Protein AF-A0A9P0KU79-F1 (afdb_monomer_lite)

InterPro domains:
  IPR002110 Ankyrin repeat [PF00023] (127-172)
  IPR002110 Ankyrin repeat [PF00023] (174-206)
  IPR002110 Ankyrin repeat [PS50088] (173-207)
  IPR002110 Ankyrin repeat [SM00248] (127-169)
  IPR002110 Ankyrin repeat [SM00248] (173-204)
  IPR036770 Ankyrin repeat-containing domain superfamily [G3DSA:1.25.40.20] (89-238)
  IPR036770 Ankyrin repeat-containing domain superfamily [SSF48403] (121-225)

Sequence (263 aa):
MQQSVLDRLNPMTQSSLFSFTELFSFMMGEEGKQTTRGRVVPPVDVLEILHVFRKAIKEVELGSIMVERIPLAERDMNYLTRVMVITLHLASLLTRLLEHRPSSDEVSQQIHKSIYDLVKLKVRAKQGRTMLHLACCRDASILGRYPASQFPSPHLAEMLLKVGADPCAVDDEGNTPLHLAAQARPCPAGVTRALLDGGAHLDLVNADGQTFAHLLKSQKPHELVNVARYTKLSCSAARVIRQFKIPYKGAVPAALESFIACH

pLDDT: mean 87.49, std 12.37, range [35.72, 98.12]

Secondary structure (DSSP, 8-state):
--S-S--------HHHHHHHHHHHHHHHHHTTPBPTTSPBPPPPPHHHHHHHHHHHHHHHHHHHHHHHTS-GGG---HHHHHHHHHHHHHHHHHHHHHHHS---HHHHHHHHHHHHHHHHT----GGG--HHHHHTSGGG----SS---PSS-HHHHHHHHHTT--TT---TTS--HHHHHHHSSS--HHHHHHHHHTT--SS-B-TTS-BHHHH-SS--HHHHS-GGGT--HHHHHHHHHHHTT---TTTS-HHHHHHHHT-

Radius of gyration: 20.99 Å; chains: 1; bounding box: 70×38×56 Å

Organism: Acanthoscelides obtectus (NCBI:txid200917)

Foldseek 3Di:
DPDDDDPPPPLCALVNLLVVLQLLLVLVVQAQHADPVRDGRHHDDLVVLLVSLLSLLVVLLVLQVVQVPDDPVPRDLPRSQSSLLSSLLSLVSNLVCVVPDVDDPVSVVSSLVSLLSSLVSCDAGPQRDGSLLLCLAQVSFDDDPRRSDGPVDLSSNLSNLVSPRDQCDAGNQRDGSLLRLQLDVPRDLSNNVSSLVSQHAQCFATNVRDGSQNSHDPDGPVVSDDNVVRDDPLNVVLVVCVVVVPDCVVVDPPVSVVVSVRD

Structure (mmCIF, N/CA/C/O backbone):
data_AF-A0A9P0KU79-F1
#
_entry.id   AF-A0A9P0KU79-F1
#
loop_
_atom_site.group_PDB
_atom_site.id
_atom_site.type_symbol
_atom_site.label_atom_id
_atom_site.label_alt_id
_atom_site.label_comp_id
_atom_site.label_asym_id
_atom_site.label_entity_id
_atom_site.label_seq_id
_atom_site.pdbx_PDB_ins_code
_atom_site.Cartn_x
_atom_site.Cartn_y
_atom_site.Cartn_z
_atom_site.occupancy
_atom_site.B_iso_or_equiv
_atom_site.auth_seq_id
_atom_site.auth_comp_id
_atom_site.auth_asym_id
_atom_site.auth_atom_id
_atom_site.pdbx_PDB_model_num
ATOM 1 N N . MET A 1 1 ? 44.502 -15.007 15.232 1.00 36.00 1 MET A N 1
ATOM 2 C CA . MET A 1 1 ? 43.058 -15.340 15.235 1.00 36.00 1 MET A CA 1
ATOM 3 C C . MET A 1 1 ? 42.218 -14.123 14.830 1.00 36.00 1 MET A C 1
ATOM 5 O O . MET A 1 1 ? 41.399 -13.653 15.605 1.00 36.00 1 MET A O 1
ATOM 9 N N . GLN A 1 2 ? 42.437 -13.585 13.625 1.00 38.59 2 GLN A N 1
ATOM 10 C CA . GLN A 1 2 ? 41.705 -12.425 13.083 1.00 38.59 2 GLN A CA 1
ATOM 11 C C . GLN A 1 2 ? 41.506 -12.587 11.565 1.00 38.59 2 GLN A C 1
ATOM 13 O O . GLN A 1 2 ? 41.867 -11.723 10.780 1.00 38.59 2 GLN A O 1
ATOM 18 N N . GLN A 1 3 ? 40.977 -13.737 11.141 1.00 41.50 3 GLN A N 1
ATOM 19 C CA . GLN A 1 3 ? 40.610 -13.995 9.738 1.00 41.50 3 GLN A CA 1
ATOM 20 C C . GLN A 1 3 ? 39.378 -14.910 9.642 1.00 41.50 3 GLN A C 1
ATOM 22 O O . GLN A 1 3 ? 39.349 -15.862 8.870 1.00 41.50 3 GLN A O 1
ATOM 27 N N . SER A 1 4 ? 38.354 -14.672 10.465 1.00 43.59 4 SER A N 1
ATOM 28 C CA . SER A 1 4 ? 37.172 -15.543 10.458 1.00 43.59 4 SER A CA 1
ATOM 29 C C . SER A 1 4 ? 35.893 -14.872 10.949 1.00 43.59 4 SER A C 1
ATOM 31 O O . SER A 1 4 ? 35.215 -15.438 11.793 1.00 43.59 4 SER A O 1
ATOM 33 N N . VAL A 1 5 ? 35.533 -13.693 10.432 1.00 39.69 5 VAL A N 1
ATOM 34 C CA . VAL A 1 5 ? 34.120 -13.270 10.394 1.00 39.69 5 VAL A CA 1
ATOM 35 C C . VAL A 1 5 ? 33.906 -12.398 9.154 1.00 39.69 5 VAL A C 1
ATOM 37 O O . VAL A 1 5 ? 33.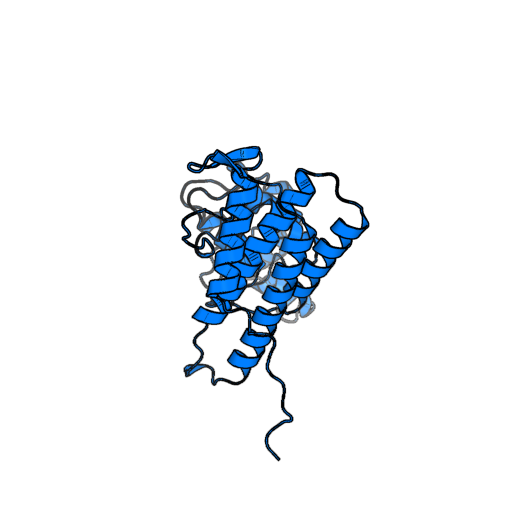887 -11.180 9.242 1.00 39.69 5 VAL A O 1
ATOM 40 N N . LEU A 1 6 ? 33.789 -13.071 8.006 1.00 40.09 6 LEU A N 1
ATOM 41 C CA . LEU A 1 6 ? 33.050 -12.652 6.809 1.00 40.09 6 LEU A CA 1
ATOM 42 C C . LEU A 1 6 ? 33.248 -11.194 6.361 1.00 40.09 6 LEU A C 1
ATOM 44 O O . LEU A 1 6 ? 32.585 -10.287 6.867 1.00 40.09 6 LEU A O 1
ATOM 48 N N . ASP A 1 7 ? 34.012 -10.999 5.283 1.00 35.72 7 ASP A N 1
ATOM 49 C CA . ASP A 1 7 ? 33.726 -9.882 4.384 1.00 35.72 7 ASP A CA 1
ATOM 50 C C . ASP A 1 7 ? 32.242 -9.971 4.010 1.00 35.72 7 ASP A C 1
ATOM 52 O O . ASP A 1 7 ? 31.796 -10.896 3.322 1.00 35.72 7 ASP A O 1
ATOM 56 N N . ARG A 1 8 ? 31.436 -9.038 4.525 1.00 36.75 8 ARG A N 1
ATOM 57 C CA . ARG A 1 8 ? 30.065 -8.880 4.054 1.00 36.75 8 ARG A CA 1
ATOM 58 C C . ARG A 1 8 ? 30.189 -8.545 2.574 1.00 36.75 8 ARG A C 1
ATOM 60 O O . ARG A 1 8 ? 30.819 -7.544 2.244 1.00 36.75 8 ARG A O 1
ATOM 67 N N . LEU A 1 9 ? 29.589 -9.369 1.703 1.00 40.78 9 LEU A N 1
ATOM 68 C CA . LEU A 1 9 ? 29.136 -8.955 0.369 1.00 40.78 9 LEU A CA 1
ATOM 69 C C . LEU A 1 9 ? 28.764 -7.480 0.473 1.00 40.78 9 LEU A C 1
ATOM 71 O O . LEU A 1 9 ? 27.839 -7.186 1.228 1.00 40.78 9 LEU A O 1
ATOM 75 N N . ASN A 1 10 ? 29.552 -6.602 -0.156 1.00 43.69 10 ASN A N 1
ATOM 76 C CA . ASN A 1 10 ? 29.524 -5.160 0.090 1.00 43.69 10 ASN A CA 1
ATOM 77 C C . ASN A 1 10 ? 28.060 -4.709 0.253 1.00 43.69 10 ASN A C 1
ATOM 79 O O . ASN A 1 10 ? 27.305 -4.865 -0.717 1.00 43.69 10 ASN A O 1
ATOM 83 N N . PRO A 1 11 ? 27.611 -4.331 1.471 1.00 53.44 11 PRO A N 1
ATOM 84 C CA . PRO A 1 11 ? 26.195 -4.145 1.741 1.00 53.44 11 PRO A CA 1
ATOM 85 C C . PRO A 1 11 ? 25.708 -3.094 0.765 1.00 53.44 11 PRO A C 1
ATOM 87 O O . PRO A 1 11 ? 26.274 -2.004 0.663 1.00 53.44 11 PRO A O 1
ATOM 90 N N . MET A 1 12 ? 24.736 -3.480 -0.049 1.00 59.75 12 MET A N 1
ATOM 91 C CA . MET A 1 12 ? 24.240 -2.634 -1.111 1.00 59.75 12 MET A CA 1
ATOM 92 C C . MET A 1 12 ? 23.585 -1.438 -0.431 1.00 59.75 12 MET A C 1
ATOM 94 O O . MET A 1 12 ? 22.488 -1.541 0.105 1.00 59.75 12 MET A O 1
ATOM 98 N N . THR A 1 13 ? 24.305 -0.319 -0.380 1.00 75.38 13 THR A N 1
ATOM 99 C CA . THR A 1 13 ? 23.870 0.840 0.394 1.00 75.38 13 THR A CA 1
ATOM 100 C C . THR A 1 13 ? 22.555 1.368 -0.161 1.00 75.38 13 THR A C 1
ATOM 102 O O . THR A 1 13 ? 22.244 1.200 -1.342 1.00 75.38 13 THR A O 1
ATOM 105 N N . GLN A 1 14 ? 21.798 2.079 0.665 1.00 78.38 14 GLN A N 1
ATOM 106 C CA . GLN A 1 14 ? 20.597 2.783 0.230 1.00 78.38 14 GLN A CA 1
ATOM 107 C C . GLN A 1 14 ? 20.818 3.606 -1.058 1.00 78.38 14 GLN A C 1
ATOM 109 O O . GLN A 1 14 ? 19.992 3.570 -1.968 1.00 78.38 14 GLN A O 1
ATOM 114 N N . SER A 1 15 ? 21.948 4.313 -1.161 1.00 83.62 15 SER A N 1
ATOM 115 C CA . SER A 1 15 ? 22.335 5.075 -2.356 1.00 83.62 15 SER A CA 1
ATOM 116 C C . SER A 1 15 ? 22.563 4.187 -3.578 1.00 83.62 15 SER A C 1
ATOM 118 O O . SER A 1 15 ? 22.229 4.584 -4.694 1.00 83.62 15 SER A O 1
ATOM 120 N N . SER A 1 16 ? 23.087 2.976 -3.373 1.00 88.44 16 SER A N 1
ATOM 121 C CA . SER A 1 16 ? 23.229 1.979 -4.435 1.00 88.44 16 SER A CA 1
ATOM 122 C C . SER A 1 16 ? 21.852 1.517 -4.903 1.00 88.44 16 SER A C 1
ATOM 124 O O . SER A 1 16 ? 21.549 1.645 -6.084 1.00 88.44 16 SER A O 1
ATOM 126 N N . LEU A 1 17 ? 20.983 1.061 -3.989 1.00 88.19 17 LEU A N 1
ATOM 127 C CA . LEU A 1 17 ? 19.616 0.628 -4.317 1.00 88.19 17 LEU A CA 1
ATOM 128 C C . LEU A 1 17 ? 18.830 1.715 -5.060 1.00 88.19 17 LEU A C 1
ATOM 130 O O . LEU A 1 17 ? 18.144 1.431 -6.043 1.00 88.19 17 LEU A O 1
ATOM 134 N N . PHE A 1 18 ? 18.968 2.966 -4.622 1.00 86.06 18 PHE A N 1
ATOM 135 C CA . PHE A 1 18 ? 18.344 4.097 -5.290 1.00 86.06 18 PHE A CA 1
ATOM 136 C C . PHE A 1 18 ? 18.899 4.313 -6.705 1.00 86.06 18 PHE A C 1
ATOM 138 O O . PHE A 1 18 ? 18.118 4.403 -7.647 1.00 86.06 18 PHE A O 1
ATOM 145 N N . SER A 1 19 ? 20.224 4.287 -6.879 1.00 88.81 19 SER A N 1
ATOM 146 C CA . SER A 1 19 ? 20.863 4.389 -8.202 1.00 88.81 19 SER A CA 1
ATOM 147 C C . SER A 1 19 ? 20.393 3.294 -9.167 1.00 88.81 19 SER A C 1
ATOM 149 O O . SER A 1 19 ? 20.125 3.576 -10.332 1.00 88.81 19 SER A O 1
ATOM 151 N N . PHE A 1 20 ? 20.244 2.050 -8.693 1.00 90.12 20 PHE A N 1
ATOM 152 C CA . PHE A 1 20 ? 19.686 0.962 -9.509 1.00 90.12 20 PHE A CA 1
ATOM 153 C C . PHE A 1 20 ? 18.234 1.229 -9.897 1.00 90.12 20 PHE A C 1
ATOM 155 O O . PHE A 1 20 ? 17.846 1.002 -11.036 1.00 90.12 20 PHE A O 1
ATOM 162 N N . THR A 1 21 ? 17.442 1.756 -8.969 1.00 88.44 21 THR A N 1
ATOM 163 C CA . THR A 1 21 ? 16.044 2.114 -9.222 1.00 88.44 21 THR A CA 1
ATOM 164 C C . THR A 1 21 ? 15.928 3.206 -10.293 1.00 88.44 21 THR A C 1
ATOM 166 O O . THR A 1 21 ? 15.103 3.092 -11.200 1.00 88.44 21 THR A O 1
ATOM 169 N N . GLU A 1 22 ? 16.783 4.235 -10.237 1.00 88.81 22 GLU A N 1
ATOM 170 C CA . GLU A 1 22 ? 16.868 5.268 -11.279 1.00 88.81 22 GLU A CA 1
ATOM 171 C C . GLU A 1 22 ? 17.307 4.680 -12.623 1.00 88.81 22 GLU A C 1
ATOM 173 O O . GLU A 1 22 ? 16.707 4.987 -13.654 1.00 88.81 22 GLU A O 1
ATOM 178 N N . LEU A 1 23 ? 18.320 3.808 -12.615 1.00 89.62 23 LEU A N 1
ATOM 179 C CA . LEU A 1 23 ? 18.838 3.162 -13.817 1.00 89.62 23 LEU A CA 1
ATOM 180 C C . LEU A 1 23 ? 17.772 2.305 -14.505 1.00 89.62 23 LEU A C 1
ATOM 182 O O . LEU A 1 23 ? 17.539 2.473 -15.700 1.00 89.62 23 LEU A O 1
ATOM 186 N N . PHE A 1 24 ? 17.091 1.429 -13.764 1.00 91.38 24 PHE A N 1
ATOM 187 C CA . PHE A 1 24 ? 16.040 0.580 -14.322 1.00 91.38 24 PHE A CA 1
ATOM 188 C C . PHE A 1 24 ? 14.883 1.405 -14.873 1.00 91.38 24 PHE A C 1
ATOM 190 O O . PHE A 1 24 ? 14.379 1.115 -15.955 1.00 91.38 24 PHE A O 1
ATOM 197 N N . SER A 1 25 ? 14.493 2.478 -14.182 1.00 89.19 25 SER A N 1
ATOM 198 C CA . SER A 1 25 ? 13.468 3.368 -14.715 1.00 89.19 25 SER A CA 1
ATOM 199 C C . SER A 1 25 ? 13.897 4.085 -15.986 1.00 89.19 25 SER A C 1
ATOM 201 O O . SER A 1 25 ? 13.074 4.245 -16.885 1.00 89.19 25 SER A O 1
ATOM 203 N N . PHE A 1 26 ? 15.142 4.559 -16.048 1.00 88.44 26 PHE A N 1
ATOM 204 C CA . PHE A 1 26 ? 15.682 5.183 -17.250 1.00 88.44 26 PHE A CA 1
ATOM 205 C C . PHE A 1 26 ? 15.650 4.198 -18.418 1.00 88.44 26 PHE A C 1
ATOM 207 O O . PHE A 1 26 ? 15.113 4.514 -19.477 1.00 88.44 26 PHE A O 1
ATOM 214 N N . MET A 1 27 ? 16.156 2.984 -18.203 1.00 89.19 27 MET A N 1
ATOM 215 C CA . MET A 1 27 ? 16.198 1.950 -19.232 1.00 89.19 27 MET A CA 1
ATOM 216 C C . MET A 1 27 ? 14.796 1.561 -19.719 1.00 89.19 27 MET A C 1
ATOM 218 O O . MET A 1 27 ? 14.601 1.418 -20.918 1.00 89.19 27 MET A O 1
ATOM 222 N N . MET A 1 28 ? 13.806 1.459 -18.825 1.00 86.44 28 MET A N 1
ATOM 223 C CA . MET A 1 28 ? 12.416 1.183 -19.213 1.00 86.44 28 MET A CA 1
ATOM 224 C C . MET A 1 28 ? 11.744 2.332 -19.981 1.00 86.44 28 MET A C 1
ATOM 226 O O . MET A 1 28 ? 10.855 2.078 -20.787 1.00 86.44 28 MET A O 1
ATOM 230 N N . GLY A 1 29 ? 12.106 3.591 -19.714 1.00 85.75 29 GLY A N 1
ATOM 231 C CA . GLY A 1 29 ? 11.515 4.755 -20.392 1.00 85.75 29 GLY A CA 1
ATOM 232 C C . GLY A 1 29 ? 12.162 5.085 -21.740 1.00 85.75 29 GLY A C 1
ATOM 233 O O . GLY A 1 29 ? 11.507 5.621 -22.636 1.00 85.75 29 GLY A O 1
ATOM 234 N N . GLU A 1 30 ? 13.445 4.756 -21.887 1.00 86.75 30 GLU A N 1
ATOM 235 C CA . GLU A 1 30 ? 14.259 5.109 -23.052 1.00 86.75 30 GLU A CA 1
ATOM 236 C C . GLU A 1 30 ? 14.679 3.897 -23.896 1.00 86.75 30 GLU A C 1
ATOM 238 O O . GLU A 1 30 ? 15.512 4.042 -24.789 1.00 86.75 30 GLU A O 1
ATOM 243 N N . GLU A 1 31 ? 14.109 2.715 -23.644 1.00 85.75 31 GLU A N 1
ATOM 244 C CA . GLU A 1 31 ? 14.396 1.478 -24.379 1.00 85.75 31 GLU A CA 1
ATOM 245 C C . GLU A 1 31 ? 14.371 1.697 -25.902 1.00 85.75 31 GLU A C 1
ATOM 247 O O . GLU A 1 31 ? 13.434 2.273 -26.457 1.00 85.75 31 GLU A O 1
ATOM 252 N N . GLY A 1 32 ? 15.428 1.258 -26.591 1.00 84.75 32 GLY A N 1
ATOM 253 C CA . GLY A 1 32 ? 15.545 1.379 -28.046 1.00 84.75 32 GLY A CA 1
ATOM 254 C C . GLY A 1 32 ? 15.901 2.780 -28.564 1.00 84.75 32 GLY A C 1
ATOM 255 O O . GLY A 1 32 ? 16.234 2.915 -29.743 1.00 84.75 32 GLY A O 1
ATOM 256 N N . LYS A 1 33 ? 15.906 3.822 -27.722 1.00 88.25 33 LYS A N 1
ATOM 257 C CA . LYS A 1 33 ? 16.334 5.172 -28.123 1.00 88.25 33 LYS A CA 1
ATOM 258 C C . LYS A 1 33 ? 17.856 5.299 -28.119 1.00 88.25 33 LYS A C 1
ATOM 260 O O . LYS A 1 33 ? 18.567 4.628 -27.368 1.00 88.25 33 LYS A O 1
ATOM 265 N N . GLN A 1 34 ? 18.368 6.196 -28.960 1.00 86.81 34 GLN A N 1
ATOM 266 C CA . GLN A 1 34 ? 19.787 6.542 -28.980 1.00 86.81 34 GLN A CA 1
ATOM 267 C C . GLN A 1 34 ? 20.108 7.563 -27.887 1.00 86.81 34 GLN A C 1
ATOM 269 O O . GLN A 1 34 ? 19.507 8.630 -27.796 1.00 86.81 34 GLN A O 1
ATOM 274 N N . THR A 1 35 ? 21.106 7.242 -27.073 1.00 84.31 35 THR A N 1
ATOM 275 C CA . THR A 1 35 ? 21.703 8.175 -26.117 1.00 84.31 35 THR A CA 1
ATOM 276 C C . THR A 1 35 ? 22.467 9.286 -26.837 1.00 84.31 35 THR A C 1
ATOM 278 O O . THR A 1 35 ? 22.889 9.135 -27.983 1.00 84.31 35 THR A O 1
ATOM 281 N N . THR A 1 36 ? 22.771 10.374 -26.125 1.00 80.94 36 THR A N 1
ATOM 282 C CA . THR A 1 36 ? 23.631 11.471 -26.618 1.00 80.94 36 THR A CA 1
ATOM 283 C C . THR A 1 36 ? 25.022 11.015 -27.075 1.00 80.94 36 THR A C 1
ATOM 285 O O . THR A 1 36 ? 25.699 11.732 -27.802 1.00 80.94 36 THR A O 1
ATOM 288 N N . ARG A 1 37 ? 25.453 9.815 -26.667 1.00 82.44 37 ARG A N 1
ATOM 289 C CA . ARG A 1 37 ? 26.716 9.176 -27.065 1.00 82.44 37 ARG A CA 1
ATOM 290 C C . ARG A 1 37 ? 26.551 8.165 -28.212 1.00 82.44 37 ARG A C 1
ATOM 292 O O . ARG A 1 37 ? 27.447 7.357 -28.431 1.00 82.44 37 ARG A O 1
ATOM 299 N N . GLY A 1 38 ? 25.400 8.147 -28.887 1.00 83.06 38 GLY A N 1
ATOM 300 C CA . GLY A 1 38 ? 25.106 7.271 -30.028 1.00 83.06 38 GLY A CA 1
ATOM 301 C C . GLY A 1 38 ? 24.843 5.800 -29.683 1.00 83.06 38 GLY A C 1
ATOM 302 O O . GLY A 1 38 ? 24.642 4.991 -30.582 1.00 83.06 38 GLY A O 1
ATOM 303 N N . ARG A 1 39 ? 24.832 5.419 -28.397 1.00 86.44 39 ARG A N 1
ATOM 304 C CA . ARG A 1 39 ? 24.510 4.046 -27.964 1.00 86.44 39 ARG A CA 1
ATOM 305 C C . ARG A 1 39 ? 23.007 3.871 -27.809 1.00 86.44 39 ARG A C 1
ATOM 307 O O . ARG A 1 39 ? 22.369 4.757 -27.246 1.00 86.44 39 ARG A O 1
ATOM 314 N N . VAL A 1 40 ? 22.473 2.735 -28.243 1.00 88.94 40 VAL A N 1
ATOM 315 C CA . VAL A 1 40 ? 21.067 2.360 -28.034 1.00 88.94 40 VAL A CA 1
ATOM 316 C C . VAL A 1 40 ? 20.875 1.863 -26.602 1.00 88.94 40 VAL A C 1
ATOM 318 O O . VAL A 1 40 ? 21.693 1.087 -26.105 1.00 88.94 40 VAL A O 1
ATOM 321 N N . VAL A 1 41 ? 19.821 2.324 -25.930 1.00 88.25 41 VAL A N 1
ATOM 322 C CA . VAL A 1 41 ? 19.468 1.859 -24.581 1.00 88.25 41 VAL A CA 1
ATOM 323 C C . VAL A 1 41 ? 18.929 0.423 -24.664 1.00 88.25 41 VAL A C 1
ATOM 325 O O . VAL A 1 41 ? 17.957 0.192 -25.391 1.00 88.25 41 VAL A O 1
ATOM 328 N N . PRO A 1 42 ? 19.540 -0.547 -23.958 1.00 87.38 42 PRO A N 1
ATOM 329 C CA . PRO A 1 42 ? 19.114 -1.941 -24.022 1.00 87.38 42 PRO A CA 1
ATOM 330 C C . PRO A 1 42 ? 17.830 -2.190 -23.209 1.00 87.38 42 PRO A C 1
ATOM 332 O O . PRO A 1 42 ? 17.541 -1.429 -22.279 1.00 87.38 42 PRO A O 1
ATOM 335 N N . PRO A 1 43 ? 17.082 -3.270 -23.514 1.00 86.31 43 PRO A N 1
ATOM 336 C CA . PRO A 1 43 ? 15.976 -3.725 -22.675 1.00 86.31 43 PRO A CA 1
ATOM 337 C C . PRO A 1 43 ? 16.463 -4.062 -21.262 1.00 86.31 43 PRO A C 1
ATOM 339 O O . PRO A 1 43 ? 17.557 -4.598 -21.090 1.00 86.31 43 PRO A O 1
ATOM 342 N N . VAL A 1 44 ? 15.626 -3.806 -20.255 1.00 87.94 44 VAL A N 1
ATOM 343 C CA . VAL A 1 44 ? 15.886 -4.281 -18.887 1.00 87.94 44 VAL A CA 1
ATOM 344 C C . VAL A 1 44 ? 15.489 -5.746 -18.762 1.00 87.94 44 VAL A C 1
ATOM 346 O O . VAL A 1 44 ? 14.391 -6.129 -19.178 1.00 87.94 44 VAL A O 1
ATOM 349 N N . ASP A 1 45 ? 16.352 -6.550 -18.144 1.00 88.69 45 ASP A N 1
ATOM 350 C CA . ASP A 1 45 ? 16.006 -7.905 -17.732 1.00 88.69 45 ASP A CA 1
ATOM 351 C C . ASP A 1 45 ? 15.194 -7.874 -16.424 1.00 88.69 45 ASP A C 1
ATOM 353 O O . ASP A 1 45 ? 15.614 -7.326 -15.401 1.00 88.69 45 ASP A O 1
ATOM 357 N N . VAL A 1 46 ? 14.014 -8.496 -16.450 1.00 90.12 46 VAL A N 1
ATOM 358 C CA . VAL A 1 46 ? 13.125 -8.632 -15.288 1.00 90.12 46 VAL A CA 1
ATOM 359 C C . VAL A 1 46 ? 13.848 -9.326 -14.127 1.00 90.12 46 VAL A C 1
ATOM 361 O O . VAL A 1 46 ? 13.642 -8.959 -12.967 1.00 90.12 46 VAL A O 1
ATOM 364 N N . LEU A 1 47 ? 14.713 -10.304 -14.420 1.00 91.50 47 LEU A N 1
ATOM 365 C CA . LEU A 1 47 ? 15.456 -11.051 -13.405 1.00 91.50 47 LEU A CA 1
ATOM 366 C C . LEU A 1 47 ? 16.478 -10.171 -12.673 1.00 91.50 47 LEU A C 1
ATOM 368 O O . LEU A 1 47 ? 16.694 -10.365 -11.474 1.00 91.50 47 LEU A O 1
ATOM 372 N N . GLU A 1 48 ? 17.052 -9.167 -13.341 1.00 92.44 48 GLU A N 1
ATOM 373 C CA . GLU A 1 48 ? 17.957 -8.201 -12.709 1.00 92.44 48 GLU A CA 1
ATOM 374 C C . GLU A 1 48 ? 17.214 -7.305 -11.716 1.00 92.44 48 GLU A C 1
ATOM 376 O O . GLU A 1 48 ? 17.656 -7.156 -10.571 1.00 92.44 48 GLU A O 1
ATOM 381 N N . ILE A 1 49 ? 16.050 -6.765 -12.105 1.00 93.06 49 ILE A N 1
ATOM 382 C CA . ILE A 1 49 ? 15.219 -5.972 -11.185 1.00 93.06 49 ILE A CA 1
ATOM 383 C C . ILE A 1 49 ? 14.782 -6.842 -10.006 1.00 93.06 49 ILE A C 1
ATOM 385 O O . ILE A 1 49 ? 14.868 -6.411 -8.858 1.00 93.06 49 ILE A O 1
ATOM 389 N N . LEU A 1 50 ? 14.359 -8.082 -10.267 1.00 94.31 50 LEU A N 1
ATOM 390 C CA . LEU A 1 50 ? 13.914 -9.015 -9.235 1.00 94.31 50 LEU A CA 1
ATOM 391 C C . LEU A 1 50 ? 15.035 -9.352 -8.244 1.00 94.31 50 LEU A C 1
ATOM 393 O O . LEU A 1 50 ? 14.799 -9.420 -7.036 1.00 94.31 50 LEU A O 1
ATOM 397 N N . HIS A 1 51 ? 16.264 -9.524 -8.728 1.00 94.31 51 HIS A N 1
ATOM 398 C CA . HIS A 1 51 ? 17.434 -9.743 -7.879 1.00 94.31 51 HIS A CA 1
ATOM 399 C C . HIS A 1 51 ? 17.720 -8.543 -6.973 1.00 94.31 51 HIS A C 1
ATOM 401 O O . HIS A 1 51 ? 17.909 -8.710 -5.765 1.00 94.31 51 HIS A O 1
ATOM 407 N N . VAL A 1 52 ? 17.707 -7.327 -7.528 1.00 94.75 52 VAL A N 1
ATOM 408 C CA . VAL A 1 52 ? 17.897 -6.095 -6.746 1.00 94.75 52 VAL A CA 1
ATOM 409 C C . VAL A 1 52 ? 16.751 -5.894 -5.753 1.00 94.75 52 VAL A C 1
ATOM 411 O O . VAL A 1 52 ? 16.998 -5.562 -4.595 1.00 94.75 52 VAL A O 1
ATOM 414 N N . PHE A 1 53 ? 15.514 -6.179 -6.156 1.00 95.88 53 PHE A N 1
ATOM 415 C CA . PHE A 1 53 ? 14.342 -6.125 -5.291 1.00 95.88 53 PHE A CA 1
ATOM 416 C C . PHE A 1 53 ? 14.472 -7.074 -4.096 1.00 95.88 53 PHE A C 1
ATOM 418 O O . PHE A 1 53 ? 14.313 -6.642 -2.958 1.00 95.88 53 PHE A O 1
ATOM 425 N N . ARG A 1 54 ? 14.872 -8.335 -4.307 1.00 96.31 54 ARG A N 1
ATOM 426 C CA . ARG A 1 54 ? 15.114 -9.289 -3.207 1.00 96.31 54 ARG A CA 1
ATOM 427 C C . ARG A 1 54 ? 16.204 -8.822 -2.243 1.00 96.31 54 ARG A C 1
ATOM 429 O O . ARG A 1 54 ? 16.104 -9.077 -1.045 1.00 96.31 54 ARG A O 1
ATOM 436 N N . LYS A 1 55 ? 17.242 -8.135 -2.733 1.00 94.81 55 LYS A N 1
ATOM 437 C CA . LYS A 1 55 ? 18.246 -7.503 -1.862 1.00 94.81 55 LYS A CA 1
ATOM 438 C C . LYS A 1 55 ? 17.654 -6.338 -1.069 1.00 94.81 55 LYS A C 1
ATOM 440 O O . LYS A 1 55 ? 17.908 -6.248 0.125 1.00 94.81 55 LYS A O 1
ATOM 445 N N . ALA A 1 56 ? 16.826 -5.507 -1.699 1.00 94.56 56 ALA A N 1
ATOM 446 C CA . ALA A 1 56 ? 16.136 -4.408 -1.031 1.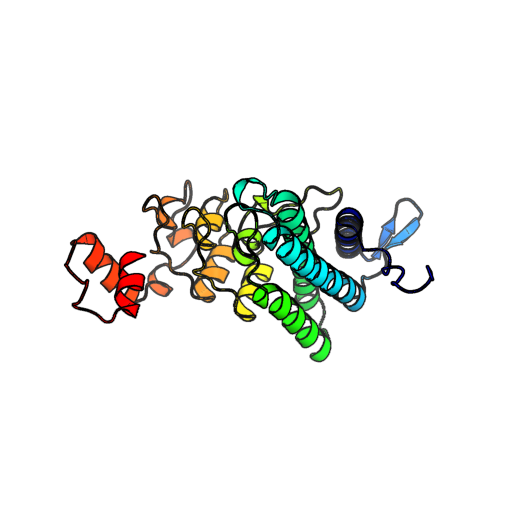00 94.56 56 ALA A CA 1
ATOM 447 C C . ALA A 1 56 ? 15.213 -4.906 0.101 1.00 94.56 56 ALA A C 1
ATOM 449 O O . ALA A 1 56 ? 15.231 -4.338 1.187 1.00 94.56 56 ALA A O 1
ATOM 450 N N . ILE A 1 57 ? 14.498 -6.024 -0.098 1.00 96.19 57 ILE A N 1
ATOM 451 C CA . ILE A 1 57 ? 13.686 -6.666 0.956 1.00 96.19 57 ILE A CA 1
ATOM 452 C C . ILE A 1 57 ? 14.549 -7.038 2.170 1.00 96.19 57 ILE A C 1
ATOM 454 O O . ILE A 1 57 ? 14.167 -6.749 3.302 1.00 96.19 57 ILE A O 1
ATOM 458 N N . LYS A 1 58 ? 15.731 -7.630 1.950 1.00 94.44 58 LYS A N 1
ATOM 459 C CA . LYS A 1 58 ? 16.662 -7.963 3.041 1.00 94.44 58 LYS A CA 1
ATOM 460 C C . LYS A 1 58 ? 17.146 -6.717 3.780 1.00 94.44 58 LYS A C 1
ATOM 462 O O . LYS A 1 58 ? 17.260 -6.746 4.997 1.00 94.44 58 LYS A O 1
ATOM 467 N N . GLU A 1 59 ? 17.401 -5.618 3.074 1.00 93.19 59 GLU A N 1
ATOM 468 C CA . GLU A 1 59 ? 17.764 -4.343 3.707 1.00 93.19 59 GLU A CA 1
ATOM 469 C C . GLU A 1 59 ? 16.605 -3.750 4.529 1.00 93.19 59 GLU A C 1
ATOM 471 O O . GLU A 1 59 ? 16.841 -3.200 5.604 1.00 93.19 59 GLU A O 1
ATOM 476 N N . VAL A 1 60 ? 15.349 -3.905 4.084 1.00 94.19 60 VAL A N 1
ATOM 477 C CA . VAL A 1 60 ? 14.160 -3.542 4.883 1.00 94.19 60 VAL A CA 1
ATOM 478 C C . VAL A 1 60 ? 14.079 -4.390 6.156 1.00 94.19 60 VAL A C 1
ATOM 480 O O . VAL A 1 60 ? 13.880 -3.844 7.239 1.00 94.19 60 VAL A O 1
ATOM 483 N N . GLU A 1 61 ? 14.259 -5.706 6.042 1.00 94.62 61 GLU A N 1
ATOM 484 C CA . GLU A 1 61 ? 14.252 -6.633 7.181 1.00 94.62 61 GLU A CA 1
ATOM 485 C C . GLU A 1 61 ? 15.360 -6.294 8.191 1.00 94.62 61 GLU A C 1
ATOM 487 O O . GLU A 1 61 ? 15.090 -6.115 9.380 1.00 94.62 61 GLU A O 1
ATOM 492 N N . LEU A 1 62 ? 16.596 -6.114 7.716 1.00 91.38 62 LEU A N 1
ATOM 493 C CA . LEU A 1 62 ? 17.731 -5.708 8.546 1.00 91.38 62 LEU A CA 1
ATOM 494 C C . LEU A 1 62 ? 17.483 -4.355 9.216 1.00 91.38 62 LEU A C 1
ATOM 496 O O . LEU A 1 62 ? 17.737 -4.212 10.412 1.00 91.38 62 LEU A O 1
ATOM 500 N N . GLY A 1 63 ? 16.960 -3.380 8.470 1.00 89.88 63 GLY A N 1
ATOM 501 C CA . GLY A 1 63 ? 16.600 -2.071 9.004 1.00 89.88 63 GLY A CA 1
ATOM 502 C C . GLY A 1 63 ? 15.542 -2.160 10.107 1.00 89.88 63 GLY A C 1
ATOM 503 O O . GLY A 1 63 ? 15.688 -1.493 11.129 1.00 89.88 63 GLY A O 1
ATOM 504 N N . SER A 1 64 ? 14.533 -3.026 9.958 1.00 91.12 64 SER A N 1
ATOM 505 C CA . SER A 1 64 ? 13.522 -3.273 11.000 1.00 91.12 64 SER A CA 1
ATOM 506 C C . SER A 1 64 ? 14.157 -3.831 12.274 1.00 91.12 64 SER A C 1
ATOM 508 O O . SER A 1 64 ? 13.957 -3.282 13.356 1.00 91.12 64 SER A O 1
ATOM 510 N N . ILE A 1 65 ? 15.006 -4.857 12.145 1.00 90.69 65 ILE A N 1
ATOM 511 C CA . ILE A 1 65 ? 15.705 -5.478 13.282 1.00 90.69 65 ILE A CA 1
ATOM 512 C C . ILE A 1 65 ? 16.617 -4.467 13.993 1.00 90.69 65 ILE A C 1
ATOM 514 O O . ILE A 1 65 ? 16.732 -4.480 15.219 1.00 90.69 65 ILE A O 1
ATOM 518 N N . MET A 1 66 ? 17.292 -3.589 13.244 1.00 88.19 66 MET A N 1
ATOM 519 C CA . MET A 1 66 ? 18.145 -2.548 13.825 1.00 88.19 66 MET A CA 1
ATOM 520 C C . MET A 1 66 ? 17.329 -1.533 14.625 1.00 88.19 66 MET A C 1
ATOM 522 O O . MET A 1 66 ? 17.697 -1.220 15.755 1.00 88.19 66 MET A O 1
ATOM 526 N N . VAL A 1 67 ? 16.212 -1.059 14.069 1.00 87.94 67 VAL A N 1
ATOM 527 C CA . VAL A 1 67 ? 15.305 -0.117 14.739 1.00 87.94 67 VAL A CA 1
ATOM 528 C C . VAL A 1 67 ? 14.716 -0.727 16.011 1.00 87.94 67 VAL A C 1
ATOM 530 O O . VAL A 1 67 ? 14.626 -0.047 17.031 1.00 87.94 67 VAL A O 1
ATOM 533 N N . GLU A 1 68 ? 14.349 -2.009 15.990 1.00 88.06 68 GLU A N 1
ATOM 534 C CA . GLU A 1 68 ? 13.787 -2.702 17.155 1.00 88.06 68 GLU A CA 1
ATOM 535 C C . GLU A 1 68 ? 14.734 -2.722 18.360 1.00 88.06 68 GLU A C 1
ATOM 537 O O . GLU A 1 68 ? 14.273 -2.635 19.499 1.00 88.06 68 GLU A O 1
ATOM 542 N N . ARG A 1 69 ? 16.050 -2.766 18.117 1.00 89.94 69 ARG A N 1
ATOM 543 C CA . ARG A 1 69 ? 17.085 -2.743 19.164 1.00 89.94 69 ARG A CA 1
ATOM 544 C C . ARG A 1 69 ? 17.302 -1.360 19.781 1.00 89.94 69 ARG A C 1
ATOM 546 O O . ARG A 1 69 ? 17.919 -1.274 20.838 1.00 89.94 69 ARG A O 1
ATOM 553 N N . ILE A 1 70 ? 16.823 -0.300 19.133 1.00 87.62 70 ILE A N 1
ATOM 554 C CA . ILE A 1 70 ? 16.963 1.085 19.595 1.00 87.62 70 ILE A CA 1
ATOM 555 C C . ILE A 1 70 ? 15.738 1.453 20.458 1.00 87.62 70 ILE A C 1
ATOM 557 O O . ILE A 1 70 ? 14.605 1.125 20.073 1.00 87.62 70 ILE A O 1
ATOM 561 N N . PRO A 1 71 ? 15.911 2.134 21.609 1.00 88.00 71 PRO A N 1
ATOM 562 C CA . PRO A 1 71 ? 14.799 2.629 22.421 1.00 88.00 71 PRO A CA 1
ATOM 563 C C . PRO A 1 71 ? 13.878 3.569 21.636 1.00 88.00 71 PRO A C 1
ATOM 565 O O . PRO A 1 71 ? 14.346 4.363 20.826 1.00 88.00 71 PRO A O 1
ATOM 568 N N . LEU A 1 72 ? 12.566 3.531 21.904 1.00 83.50 72 LEU A N 1
ATOM 569 C CA . LEU A 1 72 ? 11.558 4.294 21.144 1.00 83.50 72 LEU A CA 1
ATOM 570 C C . LEU A 1 72 ? 11.879 5.792 21.010 1.00 83.50 72 LEU A C 1
ATOM 572 O O . LEU A 1 72 ? 11.683 6.351 19.936 1.00 83.50 72 LEU A O 1
ATOM 576 N N . ALA A 1 73 ? 12.399 6.419 22.069 1.00 84.00 73 ALA A N 1
ATOM 577 C CA . ALA A 1 73 ? 12.735 7.844 22.093 1.00 84.00 73 ALA A CA 1
ATOM 578 C C . ALA A 1 73 ? 13.902 8.229 21.160 1.00 84.00 73 ALA A C 1
ATOM 580 O O . ALA A 1 73 ? 14.035 9.395 20.801 1.00 84.00 73 ALA A O 1
ATOM 581 N N . GLU A 1 74 ? 14.731 7.262 20.762 1.00 84.75 74 GLU A N 1
ATOM 582 C CA . GLU A 1 74 ? 15.953 7.470 19.973 1.00 84.75 74 GLU A CA 1
ATOM 583 C C . GLU A 1 74 ? 15.831 6.936 18.537 1.00 84.75 74 GLU A C 1
ATOM 585 O O . GLU A 1 74 ? 16.769 7.035 17.744 1.00 84.75 74 GLU A O 1
ATOM 590 N N . ARG A 1 75 ? 14.684 6.346 18.173 1.00 85.25 75 ARG A N 1
ATOM 591 C CA . ARG A 1 75 ? 14.486 5.744 16.849 1.00 85.25 75 ARG A CA 1
ATOM 592 C C . ARG A 1 75 ? 14.407 6.811 15.759 1.00 85.25 75 ARG A C 1
ATOM 594 O O . ARG A 1 75 ? 13.415 7.529 15.653 1.00 85.25 75 ARG A O 1
ATOM 601 N N . ASP A 1 76 ? 15.394 6.819 14.864 1.00 85.31 76 ASP A N 1
ATOM 602 C CA . ASP A 1 76 ? 15.286 7.503 13.575 1.00 85.31 76 ASP A CA 1
ATOM 603 C C . ASP A 1 76 ? 14.763 6.548 12.488 1.00 85.31 76 ASP A C 1
ATOM 605 O O . ASP A 1 76 ? 15.460 5.658 11.997 1.00 85.31 76 ASP A O 1
ATOM 609 N N . MET A 1 77 ? 13.513 6.766 12.075 1.00 86.88 77 MET A N 1
ATOM 610 C CA . MET A 1 77 ? 12.844 5.971 11.041 1.00 86.88 77 MET A CA 1
ATOM 611 C C . MET A 1 77 ? 13.176 6.419 9.613 1.00 86.88 77 MET A C 1
ATOM 613 O O . MET A 1 77 ? 12.698 5.796 8.662 1.00 86.88 77 MET A O 1
ATOM 617 N N . ASN A 1 78 ? 13.953 7.490 9.416 1.00 86.44 78 ASN A N 1
ATOM 618 C CA . ASN A 1 78 ? 14.202 8.062 8.092 1.00 86.44 78 ASN A CA 1
ATOM 619 C C . ASN A 1 78 ? 14.933 7.081 7.167 1.00 86.44 78 ASN A C 1
ATOM 621 O O . ASN A 1 78 ? 14.549 6.941 6.004 1.00 86.44 78 ASN A O 1
ATOM 625 N N . TYR A 1 79 ? 15.950 6.375 7.676 1.00 86.38 79 TYR A N 1
ATOM 626 C CA . TYR A 1 79 ? 16.673 5.365 6.897 1.00 86.38 79 TYR A CA 1
ATOM 627 C C . TYR A 1 79 ? 15.727 4.253 6.435 1.00 86.38 79 TYR A C 1
ATOM 629 O O . TYR A 1 79 ? 15.564 4.040 5.232 1.00 86.38 79 TYR A O 1
ATOM 637 N N . LEU A 1 80 ? 15.039 3.610 7.385 1.00 89.56 80 LEU A N 1
ATOM 638 C CA . LEU A 1 80 ? 14.124 2.504 7.110 1.00 89.56 80 LEU A CA 1
ATOM 639 C C . LEU A 1 80 ? 13.004 2.926 6.156 1.00 89.56 80 LEU A C 1
ATOM 641 O O . LEU A 1 80 ? 12.764 2.258 5.154 1.00 89.56 80 LEU A O 1
ATOM 645 N N . THR A 1 81 ? 12.388 4.083 6.404 1.00 90.62 81 THR A N 1
ATOM 646 C CA . THR A 1 81 ? 11.343 4.643 5.535 1.00 90.62 81 THR A CA 1
ATOM 647 C C . THR A 1 81 ? 11.855 4.809 4.110 1.00 90.62 81 THR A C 1
ATOM 649 O O . THR A 1 81 ? 11.195 4.387 3.166 1.00 90.62 81 THR A O 1
ATOM 652 N N . ARG A 1 82 ? 13.054 5.369 3.920 1.00 89.06 82 ARG A N 1
ATOM 653 C CA . ARG A 1 82 ? 13.598 5.548 2.572 1.00 89.06 82 ARG A CA 1
ATOM 654 C C . ARG A 1 82 ? 13.929 4.215 1.895 1.00 89.06 82 ARG A C 1
ATOM 656 O O . ARG A 1 82 ? 13.683 4.094 0.700 1.00 89.06 82 ARG A O 1
ATOM 663 N N . VAL A 1 83 ? 14.458 3.220 2.613 1.00 91.62 83 VAL A N 1
ATOM 664 C CA . VAL A 1 83 ? 14.707 1.879 2.046 1.00 91.62 83 VAL A CA 1
ATOM 665 C C . VAL A 1 83 ? 13.390 1.205 1.647 1.00 91.62 83 VAL A C 1
ATOM 667 O O . VAL A 1 83 ? 13.301 0.655 0.549 1.00 91.62 83 VAL A O 1
ATOM 670 N N . MET A 1 84 ? 12.338 1.313 2.466 1.00 92.88 84 MET A N 1
ATOM 671 C CA . MET A 1 84 ? 10.995 0.824 2.124 1.00 92.88 84 MET A CA 1
ATOM 672 C C . MET A 1 84 ? 10.461 1.487 0.850 1.00 92.88 84 MET A C 1
ATOM 674 O O . MET A 1 84 ? 9.971 0.800 -0.041 1.00 92.88 84 MET A O 1
ATOM 678 N N . VAL A 1 85 ? 10.608 2.808 0.722 1.00 92.19 85 VAL A N 1
ATOM 679 C CA . VAL A 1 85 ? 10.164 3.542 -0.470 1.00 92.19 85 VAL A CA 1
ATOM 680 C C . VAL A 1 85 ? 10.951 3.122 -1.722 1.00 92.19 85 VAL A C 1
ATOM 682 O O . VAL A 1 85 ? 10.345 2.880 -2.762 1.00 92.19 85 VAL A O 1
ATOM 685 N N . ILE A 1 86 ? 12.278 2.957 -1.636 1.00 91.62 86 ILE A N 1
ATOM 686 C CA . ILE A 1 86 ? 13.092 2.441 -2.759 1.00 91.62 86 ILE A CA 1
ATOM 687 C C . ILE A 1 86 ? 12.620 1.041 -3.165 1.00 91.62 86 ILE A C 1
ATOM 689 O O . ILE A 1 86 ? 12.469 0.738 -4.348 1.00 91.62 86 ILE A O 1
ATOM 693 N N . THR A 1 87 ? 12.334 0.200 -2.174 1.00 94.38 87 THR A N 1
ATOM 694 C CA . THR A 1 87 ? 11.827 -1.157 -2.385 1.00 94.38 87 THR A CA 1
ATOM 695 C C . THR A 1 87 ? 10.469 -1.137 -3.097 1.00 94.38 87 THR A C 1
ATOM 697 O O . THR A 1 87 ? 10.258 -1.914 -4.026 1.00 94.38 87 THR A O 1
ATOM 700 N N . LEU A 1 88 ? 9.572 -0.206 -2.749 1.00 94.25 88 LEU A N 1
ATOM 701 C CA . LEU A 1 88 ? 8.289 -0.023 -3.441 1.00 94.25 88 LEU A CA 1
ATOM 702 C C . LEU A 1 88 ? 8.448 0.468 -4.882 1.00 94.25 88 LEU A C 1
ATOM 704 O O . LEU A 1 88 ? 7.696 0.030 -5.751 1.00 94.25 88 LEU A O 1
ATOM 708 N N . HIS A 1 89 ? 9.428 1.325 -5.171 1.00 92.44 89 HIS A N 1
ATOM 709 C CA . HIS A 1 89 ? 9.726 1.728 -6.551 1.00 92.44 89 HIS A CA 1
ATOM 710 C C . HIS A 1 89 ? 10.178 0.538 -7.400 1.00 92.44 89 HIS A C 1
ATOM 712 O O . HIS A 1 89 ? 9.709 0.384 -8.526 1.00 92.44 89 HIS A O 1
ATOM 718 N N . LEU A 1 90 ? 11.033 -0.333 -6.857 1.00 94.00 90 LEU A N 1
ATOM 719 C CA . LEU A 1 90 ? 11.438 -1.576 -7.524 1.00 94.00 90 LEU A CA 1
ATOM 720 C C . LEU A 1 90 ? 10.246 -2.521 -7.733 1.00 94.00 90 LEU A C 1
ATOM 722 O O . LEU A 1 90 ? 10.081 -3.054 -8.828 1.00 94.00 90 LEU A O 1
ATOM 726 N N . ALA A 1 91 ? 9.378 -2.676 -6.726 1.00 95.00 91 ALA A N 1
ATOM 727 C CA . ALA A 1 91 ? 8.142 -3.447 -6.861 1.00 95.00 91 ALA A CA 1
ATOM 728 C C . ALA A 1 91 ? 7.241 -2.882 -7.972 1.00 95.00 91 ALA A C 1
ATOM 730 O O . ALA A 1 91 ? 6.735 -3.637 -8.794 1.00 95.00 91 ALA A O 1
ATOM 731 N N . SER A 1 92 ? 7.100 -1.556 -8.039 1.00 92.75 92 SER A N 1
ATOM 732 C CA . SER A 1 92 ? 6.322 -0.862 -9.070 1.00 92.75 92 SER A CA 1
ATOM 733 C C . SER A 1 92 ? 6.889 -1.070 -10.482 1.00 92.75 92 SER A C 1
ATOM 735 O O . SER A 1 92 ? 6.134 -1.226 -11.443 1.00 92.75 92 SER A O 1
ATOM 737 N N . LEU A 1 93 ? 8.219 -1.099 -10.635 1.00 91.75 93 LEU A N 1
ATOM 738 C CA . LEU A 1 93 ? 8.866 -1.434 -11.909 1.00 91.75 93 LEU A CA 1
ATOM 739 C C . LEU A 1 93 ? 8.567 -2.886 -12.318 1.00 91.75 93 LEU A C 1
ATOM 741 O O . LEU A 1 93 ? 8.190 -3.129 -13.464 1.00 91.75 93 LEU A O 1
ATOM 745 N N . LEU A 1 94 ? 8.658 -3.833 -11.376 1.00 92.44 94 LEU A N 1
ATOM 746 C CA . LEU A 1 94 ? 8.330 -5.243 -11.616 1.00 92.44 94 LEU A CA 1
ATOM 747 C C . LEU A 1 94 ? 6.866 -5.438 -12.026 1.00 92.44 94 LEU A C 1
ATOM 749 O O . LEU A 1 94 ? 6.600 -6.145 -12.995 1.00 92.44 94 LEU A O 1
ATOM 753 N N . THR A 1 95 ? 5.917 -4.791 -11.341 1.00 90.06 95 THR A N 1
ATOM 754 C CA . THR A 1 95 ? 4.488 -4.893 -11.687 1.00 90.06 95 THR A CA 1
ATOM 755 C C . THR A 1 95 ? 4.193 -4.343 -13.077 1.00 90.06 95 THR A C 1
ATOM 757 O O . THR A 1 95 ? 3.425 -4.941 -13.819 1.00 90.06 95 THR A O 1
ATOM 760 N N . ARG A 1 96 ? 4.859 -3.254 -13.474 1.00 88.00 96 ARG A N 1
ATOM 761 C CA . ARG A 1 96 ? 4.681 -2.649 -14.802 1.00 88.00 96 ARG A CA 1
ATOM 762 C C . ARG A 1 96 ? 5.217 -3.543 -15.925 1.00 88.00 96 ARG A C 1
ATOM 764 O O . ARG A 1 96 ? 4.656 -3.580 -17.014 1.00 88.00 96 ARG A O 1
ATOM 771 N N . LEU A 1 97 ? 6.300 -4.282 -15.669 1.00 84.75 97 LEU A N 1
ATOM 772 C CA . LEU A 1 97 ? 6.843 -5.245 -16.634 1.00 84.75 97 LEU A CA 1
ATOM 773 C C . LEU A 1 97 ? 5.913 -6.442 -16.848 1.00 84.75 97 LEU A C 1
ATOM 775 O O . LEU A 1 97 ? 5.818 -6.918 -17.977 1.00 84.75 97 LEU A O 1
ATOM 779 N N . LEU A 1 98 ? 5.205 -6.885 -15.803 1.00 83.25 98 LEU A N 1
ATOM 780 C CA . LEU A 1 98 ? 4.202 -7.950 -15.913 1.00 83.25 98 LEU A CA 1
ATOM 781 C C . LEU A 1 98 ? 3.027 -7.573 -16.827 1.00 83.25 98 LEU A C 1
ATOM 783 O O . LEU A 1 98 ? 2.453 -8.450 -17.461 1.00 83.25 98 LEU A O 1
ATOM 787 N N . GLU A 1 99 ? 2.674 -6.289 -16.907 1.00 78.88 99 GLU A N 1
ATOM 788 C CA . GLU A 1 99 ? 1.579 -5.807 -17.761 1.00 78.88 99 GLU A CA 1
ATOM 789 C C . GLU A 1 99 ? 1.975 -5.733 -19.237 1.00 78.88 99 GLU A C 1
ATOM 791 O O . GLU A 1 99 ? 1.188 -6.078 -20.116 1.00 78.88 99 GLU A O 1
ATOM 796 N N . HIS A 1 100 ? 3.193 -5.268 -19.522 1.00 76.25 100 HIS A N 1
ATOM 797 C CA . HIS A 1 100 ? 3.626 -4.988 -20.893 1.00 76.25 100 HIS A CA 1
ATOM 798 C C . HIS A 1 100 ? 4.278 -6.173 -21.601 1.00 76.25 100 HIS A C 1
ATOM 800 O O . HIS A 1 100 ? 4.375 -6.162 -22.829 1.00 76.25 100 HIS A O 1
ATOM 806 N N . ARG A 1 101 ? 4.758 -7.179 -20.862 1.00 72.19 101 ARG A N 1
ATOM 807 C CA . ARG A 1 101 ? 5.441 -8.339 -21.440 1.00 72.19 101 ARG A CA 1
ATOM 808 C C . ARG A 1 101 ? 4.800 -9.626 -20.925 1.00 72.19 101 ARG A C 1
ATOM 810 O O . ARG A 1 101 ? 4.761 -9.812 -19.709 1.00 72.19 101 ARG A O 1
ATOM 817 N N . PRO A 1 102 ? 4.354 -10.543 -21.807 1.00 62.97 102 PRO A N 1
ATOM 818 C CA . PRO A 1 102 ? 3.978 -11.884 -21.385 1.00 62.97 102 PRO A CA 1
ATOM 819 C C . PRO A 1 102 ? 5.231 -12.563 -20.822 1.00 62.97 102 PRO A C 1
ATOM 821 O O . PRO A 1 102 ? 6.116 -13.000 -21.556 1.00 62.97 102 PRO A O 1
ATOM 824 N N . SER A 1 103 ? 5.353 -12.552 -19.499 1.00 66.62 103 SER A N 1
ATOM 825 C CA . SER A 1 103 ? 6.403 -13.271 -18.786 1.00 66.62 103 SER A CA 1
ATOM 826 C C . SER A 1 103 ? 5.986 -14.729 -18.619 1.00 66.62 103 SER A C 1
ATOM 828 O O . SER A 1 103 ? 4.796 -15.036 -18.599 1.00 66.62 103 SER A O 1
ATOM 830 N N . SER A 1 104 ? 6.965 -15.632 -18.510 1.00 79.19 104 SER A N 1
ATOM 831 C CA . SER A 1 104 ? 6.684 -17.013 -18.105 1.00 79.19 104 SER A CA 1
ATOM 832 C C . SER A 1 104 ? 5.928 -17.006 -16.773 1.00 79.19 104 SER A C 1
ATOM 834 O O . SER A 1 104 ? 6.290 -16.238 -15.873 1.00 79.19 104 SER A O 1
ATOM 836 N N . ASP A 1 105 ? 4.930 -17.881 -16.630 1.00 85.00 105 ASP A N 1
ATOM 837 C CA . ASP A 1 105 ? 4.149 -18.056 -15.397 1.00 85.00 105 ASP A CA 1
ATOM 838 C C . ASP A 1 105 ? 5.057 -18.186 -14.161 1.00 85.00 105 ASP A C 1
ATOM 840 O O . ASP A 1 105 ? 4.755 -17.655 -13.089 1.00 85.00 105 ASP A O 1
ATOM 844 N N . GLU A 1 106 ? 6.230 -18.801 -14.331 1.00 90.25 106 GLU A N 1
ATOM 845 C CA . GLU A 1 106 ? 7.241 -18.948 -13.287 1.00 90.25 106 GLU A CA 1
ATOM 846 C C . GLU A 1 106 ? 7.812 -17.601 -12.806 1.00 90.25 106 GLU A C 1
ATOM 848 O O . GLU A 1 106 ? 7.928 -17.364 -11.602 1.00 90.25 106 GLU A O 1
ATOM 853 N N . VAL A 1 107 ? 8.138 -16.680 -13.719 1.00 90.31 107 VAL A N 1
ATOM 854 C CA . VAL A 1 107 ? 8.675 -15.351 -13.368 1.00 90.31 107 VAL A CA 1
ATOM 855 C C . VAL A 1 107 ? 7.605 -14.522 -12.665 1.00 90.31 107 VAL A C 1
ATOM 857 O O . VAL A 1 107 ? 7.887 -13.884 -11.647 1.00 90.31 107 VAL A O 1
ATOM 860 N N . SER A 1 108 ? 6.365 -14.587 -13.153 1.00 91.38 108 SER A N 1
ATOM 861 C CA . SER A 1 108 ? 5.224 -13.945 -12.502 1.00 91.38 108 SER A CA 1
ATOM 862 C C . SER A 1 108 ? 5.057 -14.450 -11.070 1.00 91.38 108 SER A C 1
ATOM 864 O O . SER A 1 108 ? 5.001 -13.649 -10.133 1.00 91.38 108 SER A O 1
ATOM 866 N N . GLN A 1 109 ? 5.083 -15.768 -10.854 1.00 92.81 109 GLN A N 1
ATOM 867 C CA . GLN A 1 109 ? 4.997 -16.355 -9.518 1.00 92.81 109 GLN A CA 1
ATOM 868 C C . GLN A 1 109 ? 6.159 -15.919 -8.612 1.00 92.81 109 GLN A C 1
ATOM 870 O O . GLN A 1 109 ? 5.950 -15.620 -7.434 1.00 92.81 109 GLN A O 1
ATOM 875 N N . GLN A 1 110 ? 7.380 -15.828 -9.146 1.00 95.38 110 GLN A N 1
ATOM 876 C CA . GLN A 1 110 ? 8.537 -15.347 -8.391 1.00 95.38 110 GLN A CA 1
ATOM 877 C C . GLN A 1 110 ? 8.404 -13.879 -7.960 1.00 95.38 110 GLN A C 1
ATOM 879 O O . GLN A 1 110 ? 8.836 -13.533 -6.853 1.00 95.38 110 GLN A O 1
ATOM 884 N N . ILE A 1 111 ? 7.815 -13.023 -8.800 1.00 94.81 111 ILE A N 1
ATOM 885 C CA . ILE A 1 111 ? 7.529 -11.624 -8.458 1.00 94.81 111 ILE A CA 1
ATOM 886 C C . ILE A 1 111 ? 6.462 -11.566 -7.366 1.00 94.81 111 ILE A C 1
ATOM 888 O O . ILE A 1 111 ? 6.719 -10.972 -6.319 1.00 94.81 111 ILE A O 1
ATOM 892 N N . HIS A 1 112 ? 5.322 -12.243 -7.548 1.00 95.12 112 HIS A N 1
ATOM 893 C CA . HIS A 1 112 ? 4.253 -12.299 -6.543 1.00 95.12 112 HIS A CA 1
ATOM 894 C C . HIS A 1 112 ? 4.779 -12.788 -5.190 1.00 95.12 112 HIS A C 1
ATOM 896 O O . HIS A 1 112 ? 4.527 -12.155 -4.168 1.00 95.12 112 HIS A O 1
ATOM 902 N N . LYS A 1 113 ? 5.582 -13.861 -5.180 1.00 97.12 113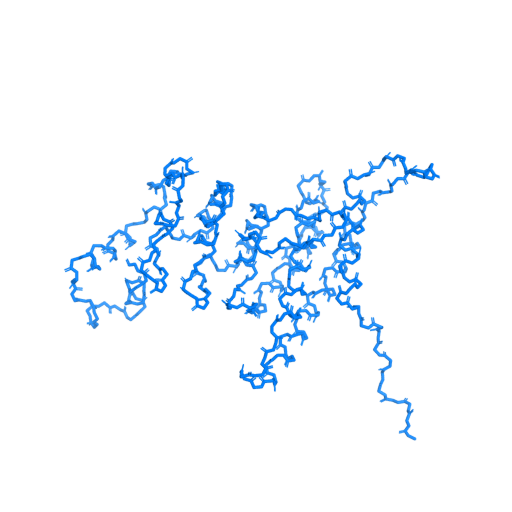 LYS A N 1
ATOM 903 C CA . LYS A 1 113 ? 6.223 -14.376 -3.965 1.00 97.12 113 LYS A CA 1
ATOM 904 C C . LYS A 1 113 ? 7.147 -13.345 -3.313 1.00 97.12 113 LYS A C 1
ATOM 906 O O . LYS A 1 113 ? 7.095 -13.171 -2.104 1.00 97.12 113 LYS A O 1
ATOM 911 N N . SER A 1 114 ? 7.961 -12.636 -4.094 1.00 97.75 114 SER A N 1
ATOM 912 C CA . SER A 1 114 ? 8.885 -11.639 -3.534 1.00 97.75 114 SER A CA 1
ATOM 913 C C . SER A 1 114 ? 8.128 -10.434 -2.951 1.00 97.75 114 SER A C 1
ATOM 915 O O . SER A 1 114 ? 8.500 -9.921 -1.901 1.00 97.75 114 SER A O 1
ATOM 917 N N . ILE A 1 115 ? 7.034 -9.996 -3.587 1.00 97.56 115 ILE A N 1
ATOM 918 C CA . ILE A 1 115 ? 6.180 -8.921 -3.051 1.00 97.56 115 ILE A CA 1
ATOM 919 C C . ILE A 1 115 ? 5.424 -9.409 -1.803 1.00 97.56 115 ILE A C 1
ATOM 921 O O . ILE A 1 115 ? 5.316 -8.668 -0.826 1.00 97.56 115 ILE A O 1
ATOM 925 N N . TYR A 1 116 ? 4.962 -10.662 -1.790 1.00 97.94 116 TYR A N 1
ATOM 926 C CA . TYR A 1 116 ? 4.390 -11.296 -0.600 1.00 97.94 116 TYR A CA 1
ATOM 927 C C . TYR A 1 116 ? 5.384 -11.308 0.565 1.00 97.94 116 TYR A C 1
ATOM 929 O O . TYR A 1 116 ? 5.028 -10.896 1.667 1.00 97.94 116 TYR A O 1
ATOM 937 N N . ASP A 1 117 ? 6.631 -11.723 0.324 1.00 98.12 117 ASP A N 1
ATOM 938 C CA . ASP A 1 117 ? 7.676 -11.765 1.348 1.00 98.12 117 ASP A CA 1
ATOM 939 C C . ASP A 1 117 ? 7.902 -10.372 1.957 1.00 98.12 117 ASP A C 1
ATOM 941 O O . ASP A 1 117 ? 7.985 -10.252 3.176 1.00 98.12 117 ASP A O 1
ATOM 945 N N . LEU A 1 118 ? 7.886 -9.309 1.141 1.00 97.75 118 LEU A N 1
ATOM 946 C CA . LEU A 1 118 ? 7.947 -7.921 1.615 1.00 97.75 118 LEU A CA 1
ATOM 947 C C . LEU A 1 118 ? 6.756 -7.544 2.513 1.00 97.75 118 LEU A C 1
ATOM 949 O O . LEU A 1 118 ? 6.947 -6.959 3.580 1.00 97.75 118 LEU A O 1
ATOM 953 N N . VAL A 1 119 ? 5.526 -7.855 2.092 1.00 97.75 119 VAL A N 1
ATOM 954 C CA . VAL A 1 119 ? 4.300 -7.538 2.850 1.00 97.75 119 VAL A CA 1
ATOM 955 C C . VAL A 1 119 ? 4.240 -8.328 4.160 1.00 97.75 119 VAL A C 1
ATOM 957 O O . VAL A 1 119 ? 3.845 -7.788 5.198 1.00 97.75 119 VAL A O 1
ATOM 960 N N . LYS A 1 120 ? 4.692 -9.584 4.141 1.00 97.44 120 LYS A N 1
ATOM 961 C CA . LYS A 1 120 ? 4.724 -10.488 5.295 1.00 97.44 120 LYS A CA 1
ATOM 962 C C . LYS A 1 120 ? 5.588 -9.964 6.442 1.00 97.44 120 LYS A C 1
ATOM 964 O O . LYS A 1 120 ? 5.274 -10.268 7.592 1.00 97.44 120 LYS A O 1
ATOM 969 N N . LEU A 1 121 ? 6.618 -9.159 6.159 1.00 96.06 121 LEU A N 1
ATOM 970 C CA . LEU A 1 121 ? 7.462 -8.558 7.198 1.00 96.06 121 LEU A CA 1
ATOM 971 C C . LEU A 1 121 ? 6.687 -7.599 8.119 1.00 96.06 121 LEU A C 1
ATOM 973 O O . LEU A 1 121 ? 7.132 -7.345 9.232 1.00 96.06 121 LEU A O 1
ATOM 977 N N . LYS A 1 122 ? 5.542 -7.053 7.673 1.00 95.62 122 LYS A N 1
ATOM 978 C CA . LYS A 1 122 ? 4.705 -6.104 8.438 1.00 95.62 122 LYS A CA 1
ATOM 979 C C . LYS A 1 122 ? 5.475 -4.893 8.996 1.00 95.62 122 LYS A C 1
ATOM 981 O O . LYS A 1 122 ? 5.069 -4.309 10.001 1.00 95.62 122 LYS A O 1
ATOM 986 N N . VAL A 1 123 ? 6.555 -4.490 8.321 1.00 93.81 123 VAL A N 1
ATOM 987 C CA . VAL A 1 123 ? 7.384 -3.347 8.726 1.00 93.81 123 VAL A CA 1
ATOM 988 C C . VAL A 1 123 ? 6.583 -2.052 8.640 1.00 93.81 123 VAL A C 1
ATOM 990 O O . VAL A 1 123 ? 5.828 -1.817 7.690 1.00 93.81 123 VAL A O 1
ATOM 993 N N . ARG A 1 124 ? 6.773 -1.207 9.651 1.00 93.50 124 ARG A N 1
ATOM 994 C CA . ARG A 1 124 ? 6.150 0.107 9.782 1.00 93.50 124 ARG A CA 1
ATOM 995 C C . ARG A 1 124 ? 7.195 1.178 9.484 1.00 93.50 124 ARG A C 1
ATOM 997 O O . ARG A 1 124 ? 8.272 1.176 10.074 1.00 93.50 124 ARG A O 1
ATOM 1004 N N . ALA A 1 125 ? 6.883 2.074 8.557 1.00 91.38 125 ALA A N 1
ATOM 1005 C CA . ALA A 1 125 ? 7.680 3.262 8.289 1.00 91.38 125 ALA A CA 1
ATOM 1006 C C . ALA A 1 125 ? 7.446 4.324 9.379 1.00 91.38 125 ALA A C 1
ATOM 1008 O O . ALA A 1 125 ? 6.747 4.093 10.368 1.00 91.38 125 ALA A O 1
ATOM 1009 N N . LYS A 1 126 ? 8.007 5.520 9.181 1.00 88.19 126 LYS A N 1
ATOM 1010 C CA . LYS A 1 126 ? 7.642 6.710 9.960 1.00 88.19 126 LYS A CA 1
ATOM 1011 C C . LYS A 1 126 ? 6.112 6.901 9.965 1.00 88.19 126 LYS A C 1
ATOM 1013 O O . LYS A 1 126 ? 5.470 6.645 8.945 1.00 88.19 126 LYS A O 1
ATOM 1018 N N . GLN A 1 127 ? 5.557 7.351 11.095 1.00 89.94 127 GLN A N 1
ATOM 1019 C CA . GLN A 1 127 ? 4.108 7.489 11.340 1.00 89.94 127 GLN A CA 1
ATOM 1020 C C . GLN A 1 127 ? 3.331 6.160 11.308 1.00 89.94 127 GLN A C 1
ATOM 1022 O O . GLN A 1 127 ? 2.137 6.163 11.044 1.00 89.94 127 GLN A O 1
ATOM 1027 N N . GLY A 1 128 ? 3.977 5.004 11.489 1.00 92.81 128 GLY A N 1
ATOM 1028 C CA . GLY A 1 128 ? 3.264 3.720 11.529 1.00 92.81 128 GLY A CA 1
ATOM 1029 C C . GLY A 1 128 ? 2.743 3.241 10.166 1.00 92.81 128 GLY A C 1
ATOM 1030 O O . GLY A 1 128 ? 1.956 2.293 10.085 1.00 92.81 128 GLY A O 1
ATOM 1031 N N . ARG A 1 129 ? 3.180 3.861 9.066 1.00 94.94 129 ARG A N 1
ATOM 1032 C CA . ARG A 1 129 ? 2.692 3.563 7.711 1.00 94.94 129 ARG A CA 1
ATOM 1033 C C . ARG A 1 129 ? 3.180 2.198 7.215 1.00 94.94 129 ARG A C 1
ATOM 1035 O O . ARG A 1 129 ? 4.360 1.870 7.315 1.00 94.94 129 ARG A O 1
ATOM 1042 N N . THR A 1 130 ? 2.280 1.403 6.641 1.00 96.56 130 THR A N 1
ATOM 1043 C CA . THR A 1 130 ? 2.625 0.134 5.962 1.00 96.56 130 THR A CA 1
ATOM 1044 C C . THR A 1 130 ? 3.076 0.362 4.515 1.00 96.56 130 THR A C 1
ATOM 1046 O O . THR A 1 130 ? 2.940 1.458 3.972 1.00 96.56 130 THR A O 1
ATOM 1049 N N . MET A 1 131 ? 3.533 -0.699 3.841 1.00 95.69 131 MET A N 1
ATOM 1050 C CA . MET A 1 131 ? 3.817 -0.677 2.396 1.00 95.69 131 MET A CA 1
ATOM 1051 C C . MET A 1 131 ? 2.631 -0.173 1.560 1.00 95.69 131 MET A C 1
ATOM 1053 O O . MET A 1 131 ? 2.824 0.599 0.624 1.00 95.69 131 MET A O 1
ATOM 1057 N N . LEU A 1 132 ? 1.403 -0.555 1.931 1.00 97.00 132 LEU A N 1
ATOM 1058 C CA . LEU A 1 132 ? 0.196 -0.123 1.227 1.00 97.00 132 LEU A CA 1
ATOM 1059 C C . LEU A 1 132 ? -0.104 1.367 1.460 1.00 97.00 132 LEU A C 1
ATOM 1061 O O . LEU A 1 132 ? -0.460 2.063 0.517 1.00 97.00 132 LEU A O 1
ATOM 1065 N N . HIS A 1 133 ? 0.126 1.890 2.671 1.00 96.12 133 HIS A N 1
ATOM 1066 C CA . HIS A 1 133 ? 0.020 3.333 2.939 1.00 96.12 133 HIS A CA 1
ATOM 1067 C C . HIS A 1 133 ? 0.960 4.142 2.040 1.00 96.12 133 HIS A C 1
ATOM 1069 O O . HIS A 1 133 ? 0.541 5.113 1.412 1.00 96.12 133 HIS A O 1
ATOM 1075 N N . LEU A 1 134 ? 2.226 3.722 1.959 1.00 93.81 134 LEU A N 1
ATOM 1076 C CA . LEU A 1 134 ? 3.241 4.396 1.151 1.00 93.81 134 LEU A CA 1
ATOM 1077 C C . LEU A 1 134 ? 2.904 4.337 -0.348 1.00 93.81 134 LEU A C 1
ATOM 1079 O O . LEU A 1 134 ? 2.994 5.357 -1.022 1.00 93.81 134 LEU A O 1
ATOM 1083 N N . ALA A 1 135 ? 2.437 3.193 -0.861 1.00 93.81 135 ALA A N 1
ATOM 1084 C CA . ALA A 1 135 ? 2.025 3.052 -2.263 1.00 93.81 135 ALA A CA 1
ATOM 1085 C C . ALA A 1 135 ? 0.836 3.958 -2.653 1.00 93.81 135 ALA A C 1
ATOM 1087 O O . ALA A 1 135 ? 0.679 4.312 -3.827 1.00 93.81 135 ALA A O 1
ATOM 1088 N N . CYS A 1 136 ? 0.010 4.345 -1.676 1.00 92.88 136 CYS A N 1
ATOM 1089 C CA . CYS A 1 136 ? -1.176 5.183 -1.855 1.00 92.88 136 CYS A CA 1
ATOM 1090 C C . CYS A 1 136 ? -0.937 6.680 -1.580 1.00 92.88 136 CYS A C 1
ATOM 1092 O O . CYS A 1 136 ? -1.854 7.480 -1.770 1.00 92.88 136 CYS A O 1
ATOM 1094 N N . CYS A 1 137 ? 0.268 7.078 -1.159 1.00 86.75 137 CYS A N 1
ATOM 1095 C CA . CYS A 1 137 ? 0.588 8.443 -0.740 1.00 86.75 137 CYS A CA 1
ATOM 1096 C C . CYS A 1 137 ? 1.648 9.096 -1.646 1.00 86.75 137 CYS A C 1
ATOM 1098 O O . CYS A 1 137 ? 2.570 8.439 -2.124 1.00 86.75 137 CYS A O 1
ATOM 1100 N N . ARG A 1 138 ? 1.556 10.418 -1.853 1.00 79.94 138 ARG A N 1
ATOM 1101 C CA . ARG A 1 138 ? 2.552 11.179 -2.634 1.00 79.94 138 ARG A CA 1
ATOM 1102 C C . ARG A 1 138 ? 3.909 11.288 -1.941 1.00 79.94 138 ARG A C 1
ATOM 1104 O O . ARG A 1 138 ? 4.915 11.372 -2.643 1.00 79.94 138 ARG A O 1
ATOM 1111 N N . ASP A 1 139 ? 3.949 11.238 -0.609 1.00 71.69 139 ASP A N 1
ATOM 1112 C CA . ASP A 1 139 ? 5.183 11.362 0.186 1.00 71.69 139 ASP A CA 1
ATOM 1113 C C . ASP A 1 139 ? 6.192 10.237 -0.092 1.00 71.69 139 ASP A C 1
ATOM 1115 O O . ASP A 1 139 ? 7.379 10.375 0.192 1.00 71.69 139 ASP A O 1
ATOM 1119 N N . ALA A 1 140 ? 5.742 9.129 -0.688 1.00 65.75 140 ALA A N 1
ATOM 1120 C CA . ALA A 1 140 ? 6.605 8.047 -1.147 1.00 65.75 140 ALA A CA 1
ATOM 1121 C C . ALA A 1 140 ? 7.323 8.362 -2.479 1.00 65.75 140 ALA A C 1
ATOM 1123 O O . ALA A 1 140 ? 8.039 7.524 -3.021 1.00 65.75 140 ALA A O 1
ATOM 1124 N N . SER A 1 141 ? 7.156 9.554 -3.054 1.00 65.38 141 SER A N 1
ATOM 1125 C CA . SER A 1 141 ? 7.862 9.931 -4.281 1.00 65.38 141 SER A CA 1
ATOM 1126 C C . SER A 1 141 ? 9.329 10.229 -3.976 1.00 65.38 141 SER A C 1
ATOM 1128 O O . SER A 1 141 ? 9.660 11.279 -3.427 1.00 65.38 141 SER A O 1
ATOM 1130 N N . ILE A 1 142 ? 10.237 9.325 -4.351 1.00 65.75 142 ILE A N 1
ATOM 1131 C CA . ILE A 1 142 ? 11.666 9.648 -4.316 1.00 65.75 142 ILE A CA 1
ATOM 1132 C C . ILE A 1 142 ? 11.986 10.635 -5.439 1.00 65.75 142 ILE A C 1
ATOM 1134 O O . ILE A 1 142 ? 11.740 10.352 -6.611 1.00 65.75 142 ILE A O 1
ATOM 1138 N N . LEU A 1 143 ? 12.557 11.783 -5.073 1.00 57.56 143 LEU A N 1
ATOM 1139 C CA . LEU A 1 143 ? 13.067 12.772 -6.017 1.00 57.56 143 LEU A CA 1
ATOM 1140 C C . LEU A 1 143 ? 14.409 12.279 -6.580 1.00 57.56 143 LEU A C 1
ATOM 1142 O O . LEU A 1 143 ? 15.436 12.351 -5.908 1.00 57.56 143 LEU A O 1
ATOM 1146 N N . GLY A 1 144 ? 14.373 11.745 -7.799 1.00 60.41 144 GLY A N 1
ATOM 1147 C CA . GLY A 1 144 ? 15.538 11.368 -8.603 1.00 60.41 144 GLY A CA 1
ATOM 1148 C C . GLY A 1 144 ? 15.577 12.119 -9.929 1.00 60.41 144 GLY A C 1
ATOM 1149 O O . GLY A 1 144 ? 14.611 12.789 -10.296 1.00 60.41 144 GLY A O 1
ATOM 1150 N N . ARG A 1 145 ? 16.681 11.992 -10.674 1.00 63.25 145 ARG A N 1
ATOM 1151 C CA . ARG A 1 145 ? 16.800 12.538 -12.042 1.00 63.25 145 ARG A CA 1
ATOM 1152 C C . ARG A 1 145 ? 15.808 11.881 -12.999 1.00 63.25 145 ARG A C 1
ATOM 1154 O O . ARG A 1 145 ? 15.366 12.521 -13.948 1.00 63.25 145 ARG A O 1
ATOM 1161 N N . TYR A 1 146 ? 15.454 10.627 -12.722 1.00 59.12 146 TYR A N 1
ATOM 1162 C CA . TYR A 1 146 ? 14.442 9.871 -13.447 1.00 59.12 146 TYR A CA 1
ATOM 1163 C C . TYR A 1 146 ? 13.348 9.433 -12.467 1.00 59.12 146 TYR A C 1
ATOM 1165 O O . TYR A 1 146 ? 13.651 8.719 -11.506 1.00 59.12 146 TYR A O 1
ATOM 1173 N N . PRO A 1 147 ? 12.083 9.854 -12.656 1.00 60.66 147 PRO A N 1
ATOM 1174 C CA . PRO A 1 147 ? 11.004 9.455 -11.765 1.00 60.66 147 PRO A CA 1
ATOM 1175 C C . PRO A 1 147 ? 10.729 7.960 -11.948 1.00 60.66 147 PRO A C 1
ATOM 1177 O O . PRO A 1 147 ? 10.086 7.559 -12.914 1.00 60.66 147 PRO A O 1
ATOM 1180 N N . ALA A 1 148 ? 11.222 7.136 -11.018 1.00 61.78 148 ALA A N 1
ATOM 1181 C CA . ALA A 1 148 ? 11.154 5.685 -11.164 1.00 61.78 148 ALA A CA 1
ATOM 1182 C C . ALA A 1 148 ? 9.729 5.142 -11.259 1.00 61.78 148 ALA A C 1
ATOM 1184 O O . ALA A 1 148 ? 9.418 4.243 -12.044 1.00 61.78 148 ALA A O 1
ATOM 1185 N N . SER A 1 149 ? 8.853 5.702 -10.432 1.00 72.44 149 SER A N 1
ATOM 1186 C CA . SER A 1 149 ? 7.415 5.481 -10.427 1.00 72.44 149 SER A CA 1
ATOM 1187 C C . SER A 1 149 ? 6.740 6.695 -9.813 1.00 72.44 149 SER A C 1
ATOM 1189 O O . SER A 1 149 ? 7.278 7.313 -8.893 1.00 72.44 149 SER A O 1
ATOM 1191 N N . GLN A 1 150 ? 5.561 7.034 -10.323 1.00 79.44 150 GLN A N 1
ATOM 1192 C CA . GLN A 1 150 ? 4.710 8.036 -9.699 1.00 79.44 150 GLN A CA 1
ATOM 1193 C C . GLN A 1 150 ? 3.844 7.336 -8.656 1.00 79.44 150 GLN A C 1
ATOM 1195 O O . GLN A 1 150 ? 3.140 6.379 -8.979 1.00 79.44 150 GLN A O 1
ATOM 1200 N N . PHE A 1 151 ? 3.903 7.811 -7.414 1.00 85.69 151 PHE A N 1
ATOM 1201 C CA . PHE A 1 151 ? 2.918 7.457 -6.405 1.00 85.69 151 PHE A CA 1
ATOM 1202 C C . PHE A 1 151 ? 1.907 8.591 -6.255 1.00 85.69 151 PHE A C 1
ATOM 1204 O O . PHE A 1 151 ? 2.284 9.766 -6.324 1.00 85.69 151 PHE A O 1
ATOM 1211 N N . PRO A 1 152 ? 0.625 8.276 -6.035 1.00 89.94 152 PRO A N 1
ATOM 1212 C CA . PRO A 1 152 ? 0.060 6.943 -5.770 1.00 89.94 152 PRO A CA 1
ATOM 1213 C C . PRO A 1 152 ? -0.021 6.020 -7.006 1.00 89.94 152 PRO A C 1
ATOM 1215 O O . PRO A 1 152 ? -0.327 6.495 -8.095 1.00 89.94 152 PRO A O 1
ATOM 1218 N N . SER A 1 153 ? 0.225 4.712 -6.843 1.00 90.25 153 SER A N 1
ATOM 1219 C CA . SER A 1 153 ? 0.222 3.730 -7.950 1.00 90.25 153 SER A CA 1
ATOM 1220 C C . SER A 1 153 ? -0.928 2.722 -7.804 1.00 90.25 153 SER A C 1
ATOM 1222 O O . SER A 1 153 ? -0.873 1.884 -6.899 1.00 90.25 153 SER A O 1
ATOM 1224 N N . PRO A 1 154 ? -1.962 2.764 -8.674 1.00 92.38 154 PRO A N 1
ATOM 1225 C CA . PRO A 1 154 ? -3.079 1.814 -8.639 1.00 92.38 154 PRO A CA 1
ATOM 1226 C C . PRO A 1 154 ? -2.617 0.367 -8.793 1.00 92.38 154 PRO A C 1
ATOM 1228 O O . PRO A 1 154 ? -2.949 -0.470 -7.964 1.00 92.38 154 PRO A O 1
ATOM 1231 N N . HIS A 1 155 ? -1.775 0.099 -9.791 1.00 91.88 155 HIS A N 1
ATOM 1232 C CA . HIS A 1 155 ? -1.289 -1.246 -10.099 1.00 91.88 155 HIS A CA 1
ATOM 1233 C C . HIS A 1 155 ? -0.464 -1.840 -8.953 1.00 91.88 155 HIS A C 1
ATOM 1235 O O . HIS A 1 155 ? -0.642 -3.005 -8.593 1.00 91.88 155 HIS A O 1
ATOM 1241 N N . LEU A 1 156 ? 0.398 -1.033 -8.319 1.00 93.94 156 LEU A N 1
ATOM 1242 C CA . LEU A 1 156 ? 1.139 -1.504 -7.150 1.00 93.94 156 LEU A CA 1
ATOM 1243 C C . LEU A 1 156 ? 0.200 -1.756 -5.966 1.00 93.94 156 LEU A C 1
ATOM 1245 O O . LEU A 1 156 ? 0.359 -2.765 -5.285 1.00 93.94 156 LEU A O 1
ATOM 1249 N N . ALA A 1 157 ? -0.779 -0.877 -5.724 1.00 96.25 157 ALA A N 1
ATOM 1250 C CA . ALA A 1 157 ? -1.766 -1.081 -4.667 1.00 96.25 157 ALA A CA 1
ATOM 1251 C C . ALA A 1 157 ? -2.550 -2.386 -4.885 1.00 96.25 157 ALA A C 1
ATOM 1253 O O . ALA A 1 157 ? -2.633 -3.197 -3.965 1.00 96.25 157 ALA A O 1
ATOM 1254 N N . GLU A 1 158 ? -3.040 -2.643 -6.102 1.00 96.00 158 GLU A N 1
ATOM 1255 C CA . GLU A 1 158 ? -3.702 -3.904 -6.463 1.00 96.00 158 GLU A CA 1
ATOM 1256 C C . GLU A 1 158 ? -2.801 -5.114 -6.230 1.00 96.00 158 GLU A C 1
ATOM 1258 O O . GLU A 1 158 ? -3.253 -6.118 -5.685 1.00 96.00 158 GLU A O 1
ATOM 1263 N N . MET A 1 159 ? -1.526 -5.036 -6.617 1.00 95.94 159 MET A N 1
ATOM 1264 C CA . MET A 1 159 ? -0.585 -6.134 -6.415 1.00 95.94 159 MET A CA 1
ATOM 1265 C C . MET A 1 159 ? -0.345 -6.410 -4.928 1.00 95.94 159 MET A C 1
ATOM 1267 O O . MET A 1 159 ? -0.406 -7.562 -4.502 1.00 95.94 159 MET A O 1
ATOM 1271 N N . LEU A 1 160 ? -0.117 -5.364 -4.127 1.00 97.50 160 LEU A N 1
ATOM 1272 C CA . LEU A 1 160 ? 0.051 -5.481 -2.677 1.00 97.50 160 LEU A CA 1
ATOM 1273 C C . LEU A 1 160 ? -1.185 -6.123 -2.031 1.00 97.50 160 LEU A C 1
ATOM 1275 O O . LEU A 1 160 ? -1.044 -7.015 -1.198 1.00 97.50 160 LEU A O 1
ATOM 1279 N N . LEU A 1 161 ? -2.387 -5.723 -2.448 1.00 98.00 161 LEU A N 1
ATOM 1280 C CA . LEU A 1 161 ? -3.651 -6.301 -1.980 1.00 98.00 161 LEU A CA 1
ATOM 1281 C C . LEU A 1 161 ? -3.808 -7.767 -2.404 1.00 98.00 161 LEU A C 1
ATOM 1283 O O . LEU A 1 161 ? -4.162 -8.604 -1.577 1.00 98.00 161 LEU A O 1
ATOM 1287 N N . LYS A 1 162 ? -3.483 -8.107 -3.660 1.00 96.12 162 LYS A N 1
ATOM 1288 C CA . LYS A 1 162 ? -3.515 -9.490 -4.177 1.00 96.12 162 LYS A CA 1
ATOM 1289 C C . LYS A 1 162 ? -2.611 -10.427 -3.381 1.00 96.12 162 LYS A C 1
ATOM 1291 O O . LYS A 1 162 ? -2.976 -11.579 -3.169 1.00 96.12 162 LYS A O 1
ATOM 1296 N N . VAL A 1 163 ? -1.459 -9.941 -2.914 1.00 96.38 163 VAL A N 1
ATOM 1297 C CA . VAL A 1 163 ? -0.557 -10.721 -2.051 1.00 96.38 163 VAL A CA 1
ATOM 1298 C C . VAL A 1 163 ? -0.907 -10.630 -0.557 1.00 96.38 163 VAL A C 1
ATOM 1300 O O . VAL A 1 163 ? -0.151 -11.112 0.279 1.00 96.38 163 VAL A O 1
ATOM 1303 N N . GLY A 1 164 ? -2.050 -10.046 -0.190 1.00 96.00 164 GLY A N 1
ATOM 1304 C CA . GLY A 1 164 ? -2.564 -10.065 1.182 1.00 96.00 164 GLY A CA 1
ATOM 1305 C C . GLY A 1 164 ? -2.134 -8.893 2.064 1.00 96.00 164 GLY A C 1
ATOM 1306 O O . GLY A 1 164 ? -2.130 -9.029 3.289 1.00 96.00 164 GLY A O 1
ATOM 1307 N N . ALA A 1 165 ? -1.768 -7.745 1.486 1.00 97.62 165 ALA A N 1
ATOM 1308 C CA . ALA A 1 165 ? -1.670 -6.513 2.264 1.00 97.62 165 ALA A CA 1
ATOM 1309 C C . ALA A 1 165 ? -3.044 -6.151 2.841 1.00 97.62 165 ALA A C 1
ATOM 1311 O O . ALA A 1 165 ? -4.052 -6.206 2.142 1.00 97.62 165 ALA A O 1
ATOM 1312 N N . ASP A 1 166 ? -3.073 -5.760 4.113 1.00 97.06 166 ASP A N 1
ATOM 1313 C CA . ASP A 1 166 ? -4.311 -5.391 4.794 1.00 97.06 166 ASP A CA 1
ATOM 1314 C C . ASP A 1 166 ? -4.812 -4.012 4.306 1.00 97.06 166 ASP A C 1
ATOM 1316 O O . ASP A 1 166 ? -4.138 -3.004 4.562 1.00 97.06 166 ASP A O 1
ATOM 1320 N N . PRO A 1 167 ? -5.974 -3.936 3.621 1.00 96.69 167 PRO A N 1
ATOM 1321 C CA . PRO A 1 167 ? -6.549 -2.681 3.127 1.00 96.69 167 PRO A CA 1
ATOM 1322 C C . PRO A 1 167 ? -7.022 -1.742 4.245 1.00 96.69 167 PRO A C 1
ATOM 1324 O O . PRO A 1 167 ? -7.216 -0.550 4.000 1.00 96.69 167 PRO A O 1
ATOM 1327 N N . CYS A 1 168 ? -7.231 -2.271 5.451 1.00 95.19 168 CYS A N 1
ATOM 1328 C CA . CYS A 1 168 ? -7.790 -1.567 6.600 1.00 95.19 168 CYS A CA 1
ATOM 1329 C C . CYS A 1 168 ? -6.753 -1.340 7.705 1.00 95.19 168 CYS A C 1
ATOM 1331 O O . CYS A 1 168 ? -7.108 -0.864 8.783 1.00 95.19 168 CYS A O 1
ATOM 1333 N N . ALA A 1 169 ? -5.478 -1.648 7.444 1.00 96.00 169 ALA A N 1
ATOM 1334 C CA . ALA A 1 169 ? -4.394 -1.298 8.347 1.00 96.00 169 ALA A CA 1
ATOM 1335 C C . ALA A 1 169 ? -4.420 0.209 8.623 1.00 96.00 169 ALA A C 1
ATOM 1337 O O . ALA A 1 169 ? -4.622 0.994 7.702 1.00 96.00 169 ALA A O 1
ATOM 1338 N N . VAL A 1 170 ? -4.166 0.600 9.868 1.00 95.81 170 VAL A N 1
ATOM 1339 C CA . VAL A 1 170 ? -4.075 2.007 10.273 1.00 95.81 170 VAL A CA 1
ATOM 1340 C C . VAL A 1 170 ? -2.632 2.410 10.554 1.00 95.81 170 VAL A C 1
ATOM 1342 O O . VAL A 1 170 ? -1.819 1.565 10.957 1.00 95.81 170 VAL A O 1
ATOM 1345 N N . ASP A 1 171 ? -2.317 3.674 10.297 1.00 96.00 171 ASP A N 1
ATOM 1346 C CA . ASP A 1 171 ? -1.088 4.349 10.711 1.00 96.00 171 ASP A CA 1
ATOM 1347 C C . ASP A 1 171 ? -1.233 4.964 12.126 1.00 96.00 171 ASP A C 1
ATOM 1349 O O . ASP A 1 171 ? -2.237 4.729 12.804 1.00 96.00 171 ASP A O 1
ATOM 1353 N N . ASP A 1 172 ? -0.228 5.703 12.609 1.00 94.75 172 ASP A N 1
ATOM 1354 C CA . ASP A 1 172 ? -0.215 6.257 13.978 1.00 94.75 172 ASP A CA 1
ATOM 1355 C C . ASP A 1 172 ? -1.325 7.305 14.218 1.00 94.75 172 ASP A C 1
ATOM 1357 O O . ASP A 1 172 ? -1.704 7.5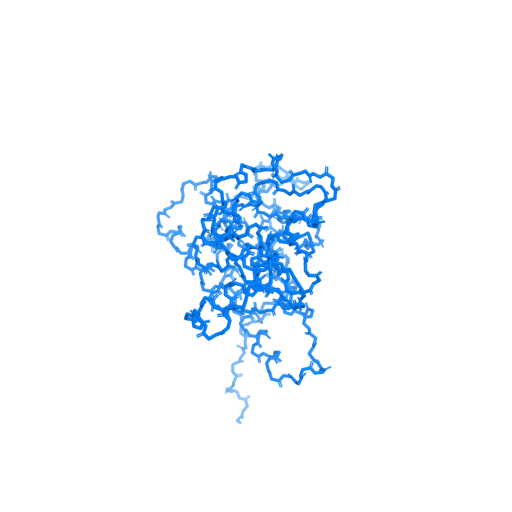58 15.361 1.00 94.75 172 ASP A O 1
ATOM 1361 N N . GLU A 1 173 ? -1.875 7.894 13.152 1.00 94.94 173 GLU A N 1
ATOM 1362 C CA . GLU A 1 173 ? -2.986 8.856 13.188 1.00 94.94 173 GLU A CA 1
ATOM 1363 C C . GLU A 1 173 ? -4.349 8.169 12.962 1.00 94.94 173 GLU A C 1
ATOM 1365 O O . GLU A 1 173 ? -5.387 8.819 12.819 1.00 94.94 173 GLU A O 1
ATOM 1370 N N . GLY A 1 174 ? -4.375 6.835 12.899 1.00 94.88 174 GLY A N 1
ATOM 1371 C CA . GLY A 1 174 ? -5.580 6.077 12.580 1.00 94.88 174 GLY A CA 1
ATOM 1372 C C . GLY A 1 174 ? -5.972 6.145 11.100 1.00 94.88 174 GLY A C 1
ATOM 1373 O O . GLY A 1 174 ? -7.045 5.666 10.737 1.00 94.88 174 GLY A O 1
ATOM 1374 N N . ASN A 1 175 ? -5.147 6.731 10.227 1.00 96.25 175 ASN A N 1
ATOM 1375 C CA . ASN A 1 175 ? -5.454 6.802 8.805 1.00 96.25 175 ASN A CA 1
ATOM 1376 C C . ASN A 1 175 ? -5.239 5.428 8.171 1.00 96.25 175 ASN A C 1
ATOM 1378 O O . ASN A 1 175 ? -4.215 4.788 8.382 1.00 96.25 175 ASN A O 1
ATOM 1382 N N . THR A 1 176 ? -6.191 4.998 7.347 1.00 96.94 176 THR A N 1
ATOM 1383 C CA . THR A 1 176 ? -6.028 3.836 6.456 1.00 96.94 176 THR A CA 1
ATOM 1384 C C . THR A 1 176 ? -5.368 4.255 5.133 1.00 96.94 176 THR A C 1
ATOM 1386 O O . THR A 1 176 ? -5.345 5.450 4.811 1.00 96.94 176 THR A O 1
ATOM 1389 N N . PRO A 1 177 ? -4.906 3.323 4.272 1.00 96.94 177 PRO A N 1
ATOM 1390 C CA . PRO A 1 177 ? -4.399 3.675 2.944 1.00 96.94 177 PRO A CA 1
ATOM 1391 C C . PRO A 1 177 ? -5.406 4.480 2.110 1.00 96.94 177 PRO A C 1
ATOM 1393 O O . PRO A 1 177 ? -5.020 5.348 1.327 1.00 96.94 177 PRO A O 1
ATOM 1396 N N . LEU A 1 178 ? -6.705 4.239 2.322 1.00 96.12 178 LEU A N 1
ATOM 1397 C CA . LEU A 1 178 ? -7.785 4.970 1.665 1.00 96.12 178 LEU A CA 1
ATOM 1398 C C . LEU A 1 178 ? -7.862 6.433 2.133 1.00 96.12 178 LEU A C 1
ATOM 1400 O O . LEU A 1 178 ? -8.052 7.321 1.302 1.00 96.12 178 LEU A O 1
ATOM 1404 N N . HIS A 1 179 ? -7.630 6.704 3.423 1.00 95.88 179 HIS A N 1
ATOM 1405 C CA . HIS A 1 179 ? -7.517 8.071 3.946 1.00 95.88 179 HIS A CA 1
ATOM 1406 C C . HIS A 1 179 ? -6.337 8.816 3.308 1.00 95.88 179 HIS A C 1
ATOM 1408 O O . HIS A 1 179 ? -6.505 9.938 2.831 1.00 95.88 179 HIS A O 1
ATOM 1414 N N . LEU A 1 180 ? -5.162 8.180 3.212 1.00 94.19 180 LEU A N 1
ATOM 1415 C CA . LEU A 1 180 ? -3.993 8.803 2.577 1.00 94.19 180 LEU A CA 1
ATOM 1416 C C . LEU A 1 180 ? -4.216 9.080 1.083 1.00 94.19 180 LEU A C 1
ATOM 1418 O O . LEU A 1 180 ? -3.807 10.130 0.584 1.00 94.19 180 LEU A O 1
ATOM 1422 N N . ALA A 1 181 ? -4.920 8.193 0.372 1.00 93.69 181 ALA A N 1
ATOM 1423 C CA . ALA A 1 181 ? -5.293 8.430 -1.021 1.00 93.69 181 ALA A CA 1
ATOM 1424 C C . ALA A 1 181 ? -6.204 9.667 -1.176 1.00 93.69 181 ALA A C 1
ATOM 1426 O O . ALA A 1 181 ? -6.063 10.407 -2.152 1.00 93.69 181 ALA A O 1
ATOM 1427 N N . ALA A 1 182 ? -7.106 9.929 -0.220 1.00 93.25 182 ALA A N 1
ATOM 1428 C CA . ALA A 1 182 ? -7.990 11.103 -0.227 1.00 93.25 182 ALA A CA 1
ATOM 1429 C C . ALA A 1 182 ? -7.248 12.432 -0.034 1.00 93.25 182 ALA A C 1
ATOM 1431 O O . ALA A 1 182 ? -7.689 13.463 -0.541 1.00 93.25 182 ALA A O 1
ATOM 1432 N N . GLN A 1 183 ? -6.118 12.416 0.680 1.00 90.50 183 GLN A N 1
ATOM 1433 C CA . GLN A 1 183 ? -5.304 13.611 0.917 1.00 90.50 183 GLN A CA 1
ATOM 1434 C C . GLN A 1 183 ? -4.572 14.088 -0.350 1.00 90.50 183 GLN A C 1
ATOM 1436 O O . GLN A 1 183 ? -4.189 15.261 -0.442 1.00 90.50 183 GLN A O 1
ATOM 1441 N N . ALA A 1 184 ? -4.398 13.214 -1.348 1.00 87.44 184 ALA A N 1
ATOM 1442 C CA . ALA A 1 184 ? -3.853 13.598 -2.642 1.00 87.44 184 ALA A CA 1
ATOM 1443 C C . ALA A 1 184 ? -4.782 14.590 -3.367 1.00 87.44 184 ALA A C 1
ATOM 1445 O O . ALA A 1 184 ? -6.006 14.527 -3.276 1.00 87.44 184 ALA A O 1
ATOM 1446 N N . ARG A 1 185 ? -4.190 15.528 -4.116 1.00 87.88 185 ARG A N 1
ATOM 1447 C CA . ARG A 1 185 ? -4.932 16.563 -4.852 1.00 87.88 185 ARG A CA 1
ATOM 1448 C C . ARG A 1 185 ? -4.579 16.555 -6.343 1.00 87.88 185 ARG A C 1
ATOM 1450 O O . ARG A 1 185 ? -3.478 17.004 -6.685 1.00 87.88 185 ARG A O 1
ATOM 1457 N N . PRO A 1 186 ? -5.463 16.064 -7.232 1.00 88.94 186 PRO A N 1
ATOM 1458 C CA . PRO A 1 186 ? -6.717 15.354 -6.936 1.00 88.94 186 PRO A CA 1
ATOM 1459 C C . PRO A 1 186 ? -6.481 13.946 -6.354 1.00 88.94 186 PRO A C 1
ATOM 1461 O O . PRO A 1 186 ? -5.382 13.395 -6.479 1.00 88.94 186 PRO A O 1
ATOM 1464 N N . CYS A 1 187 ? -7.519 13.372 -5.741 1.00 91.94 187 CYS A N 1
ATOM 1465 C CA . CYS A 1 187 ? -7.548 11.989 -5.280 1.00 91.94 187 CYS A CA 1
ATOM 1466 C C . CYS A 1 187 ? -7.554 11.044 -6.501 1.00 91.94 187 CYS A C 1
ATOM 1468 O O . CYS A 1 187 ? -8.384 11.209 -7.407 1.00 91.94 187 CYS A O 1
ATOM 1470 N N . PRO A 1 188 ? -6.629 10.070 -6.575 1.00 92.12 188 PRO A N 1
ATOM 1471 C CA . PRO A 1 188 ? -6.514 9.181 -7.724 1.00 92.12 188 PRO A CA 1
ATOM 1472 C C . PRO A 1 188 ? -7.588 8.087 -7.703 1.00 92.12 188 PRO A C 1
ATOM 1474 O O . PRO A 1 188 ? -7.458 7.091 -6.990 1.00 92.12 188 PRO A O 1
ATOM 1477 N N . ALA A 1 189 ? -8.600 8.224 -8.566 1.00 93.44 189 ALA A N 1
ATOM 1478 C CA . ALA A 1 189 ? -9.723 7.285 -8.673 1.00 93.44 189 ALA A CA 1
ATOM 1479 C C . ALA A 1 189 ? -9.291 5.819 -8.885 1.00 93.44 189 ALA A C 1
ATOM 1481 O O . ALA A 1 189 ? -9.935 4.910 -8.364 1.00 93.44 189 ALA A O 1
ATOM 1482 N N . GLY A 1 190 ? -8.188 5.580 -9.608 1.00 94.19 190 GLY A N 1
ATOM 1483 C CA . GLY A 1 190 ? -7.632 4.236 -9.799 1.00 94.19 190 GLY A CA 1
ATOM 1484 C C . GLY A 1 190 ? -7.180 3.587 -8.488 1.00 94.19 190 GLY A C 1
ATOM 1485 O O . GLY A 1 190 ? -7.526 2.441 -8.226 1.00 94.19 190 GLY A O 1
ATOM 1486 N N . VAL A 1 191 ? -6.481 4.330 -7.623 1.00 94.81 191 VAL A N 1
ATOM 1487 C CA . VAL A 1 191 ? -6.058 3.821 -6.305 1.00 94.81 191 VAL A CA 1
ATOM 1488 C C . VAL A 1 191 ? -7.258 3.639 -5.388 1.00 94.81 191 VAL A C 1
ATOM 1490 O O . VAL A 1 191 ? -7.348 2.627 -4.702 1.00 94.81 191 VAL A O 1
ATOM 1493 N N . THR A 1 192 ? -8.204 4.584 -5.397 1.00 95.69 192 THR A N 1
ATOM 1494 C CA . THR A 1 192 ? -9.457 4.456 -4.642 1.00 95.69 192 THR A CA 1
ATOM 1495 C C . THR A 1 192 ? -10.182 3.165 -5.014 1.00 95.69 192 THR A C 1
ATOM 1497 O O . THR A 1 192 ? -10.572 2.408 -4.132 1.00 95.69 192 THR A O 1
ATOM 1500 N N . ARG A 1 193 ? -10.321 2.875 -6.314 1.00 95.62 193 ARG A N 1
ATOM 1501 C CA . ARG A 1 193 ? -10.961 1.648 -6.797 1.00 95.62 193 ARG A CA 1
ATOM 1502 C C . ARG A 1 193 ? -10.187 0.398 -6.384 1.00 95.62 193 ARG A C 1
ATOM 1504 O O . ARG A 1 193 ? -10.801 -0.501 -5.827 1.00 95.62 193 ARG A O 1
ATOM 1511 N N . ALA A 1 194 ? -8.868 0.383 -6.577 1.00 96.00 194 ALA A N 1
ATOM 1512 C CA . ALA A 1 194 ? -8.006 -0.728 -6.179 1.00 96.00 194 ALA A CA 1
ATOM 1513 C C . ALA A 1 194 ? -8.168 -1.083 -4.694 1.00 96.00 194 ALA A C 1
ATOM 1515 O O . ALA A 1 194 ? -8.387 -2.242 -4.352 1.00 96.00 194 ALA A O 1
ATOM 1516 N N . LEU A 1 195 ? -8.125 -0.080 -3.811 1.00 97.19 195 LEU A N 1
ATOM 1517 C CA . LEU A 1 195 ? -8.300 -0.270 -2.370 1.00 97.19 195 LEU A CA 1
ATOM 1518 C C . LEU A 1 195 ? -9.685 -0.831 -2.024 1.00 97.19 195 LEU A C 1
ATOM 1520 O O . LEU A 1 195 ? -9.787 -1.749 -1.213 1.00 97.19 195 LEU A O 1
ATOM 1524 N N . LEU A 1 196 ? -10.747 -0.305 -2.638 1.00 95.62 196 LEU A N 1
ATOM 1525 C CA . LEU A 1 196 ? -12.120 -0.750 -2.378 1.00 95.62 196 LEU A CA 1
ATOM 1526 C C . LEU A 1 196 ? -12.400 -2.155 -2.919 1.00 95.62 196 LEU A C 1
ATOM 1528 O O . LEU A 1 196 ? -13.018 -2.961 -2.225 1.00 95.62 196 LEU A O 1
ATOM 1532 N N . ASP A 1 197 ? -11.912 -2.472 -4.118 1.00 95.00 197 ASP A N 1
ATOM 1533 C CA . ASP A 1 197 ? -11.967 -3.826 -4.678 1.00 95.00 197 ASP A CA 1
ATOM 1534 C C . ASP A 1 197 ? -11.136 -4.808 -3.832 1.00 95.00 197 ASP A C 1
ATOM 1536 O O . ASP A 1 197 ? -11.524 -5.963 -3.666 1.00 95.00 197 ASP A O 1
ATOM 1540 N N . GLY A 1 198 ? -10.051 -4.331 -3.212 1.00 94.81 198 GLY A N 1
ATOM 1541 C CA . GLY A 1 198 ? -9.262 -5.062 -2.218 1.00 94.81 198 GLY A CA 1
ATOM 1542 C C . GLY A 1 198 ? -9.909 -5.196 -0.838 1.00 94.81 198 GLY A C 1
ATOM 1543 O O . GLY A 1 198 ? -9.326 -5.835 0.033 1.00 94.81 198 GLY A O 1
ATOM 1544 N N . GLY A 1 199 ? -11.098 -4.625 -0.620 1.00 93.31 199 GLY A N 1
ATOM 1545 C CA . GLY A 1 199 ? -11.864 -4.769 0.619 1.00 93.31 199 GLY A CA 1
ATOM 1546 C C . GLY A 1 199 ? -11.732 -3.623 1.623 1.00 93.31 199 GLY A C 1
ATOM 1547 O O . GLY A 1 199 ? -12.188 -3.787 2.754 1.00 93.31 199 GLY A O 1
ATOM 1548 N N . ALA A 1 200 ? -11.159 -2.477 1.239 1.00 94.69 200 ALA A N 1
ATOM 1549 C CA . ALA A 1 200 ? -11.153 -1.283 2.082 1.00 94.69 200 ALA A CA 1
ATOM 1550 C C . ALA A 1 200 ? -12.578 -0.782 2.372 1.00 94.69 200 ALA A C 1
ATOM 1552 O O . ALA A 1 200 ? -13.483 -0.875 1.541 1.00 94.69 200 ALA A O 1
ATOM 1553 N N . HIS A 1 201 ? -12.758 -0.195 3.551 1.00 92.19 201 HIS A N 1
ATOM 1554 C CA . HIS A 1 201 ? -14.030 0.352 4.015 1.00 92.19 201 HIS A CA 1
ATOM 1555 C C . HIS A 1 201 ? -14.055 1.883 3.878 1.00 92.19 201 HIS A C 1
ATOM 1557 O O . HIS A 1 201 ? -13.106 2.564 4.263 1.00 92.19 201 HIS A O 1
ATOM 1563 N N . LEU A 1 202 ? -15.147 2.427 3.326 1.00 91.44 202 LEU A N 1
ATOM 1564 C CA . LEU A 1 202 ? -15.329 3.871 3.075 1.00 91.44 202 LEU A CA 1
ATOM 1565 C C . LEU A 1 202 ? -15.633 4.685 4.338 1.00 91.44 202 LEU A C 1
ATOM 1567 O O . LEU A 1 202 ? -15.536 5.912 4.332 1.00 91.44 202 LEU A O 1
ATOM 1571 N N . ASP A 1 203 ? -16.076 3.999 5.377 1.00 89.94 203 ASP A N 1
ATOM 1572 C CA . ASP A 1 203 ? -16.695 4.541 6.575 1.00 89.94 203 ASP A CA 1
ATOM 1573 C C . ASP A 1 203 ? -15.863 4.343 7.837 1.00 89.94 203 ASP A C 1
ATOM 1575 O O . ASP A 1 203 ? -16.288 4.775 8.903 1.00 89.94 203 ASP A O 1
ATOM 1579 N N . LEU A 1 204 ? -14.662 3.774 7.708 1.00 92.06 204 LEU A N 1
ATOM 1580 C CA . LEU A 1 204 ? -13.690 3.821 8.792 1.00 92.06 204 LEU A CA 1
ATOM 1581 C C . LEU A 1 204 ? -13.339 5.273 9.099 1.00 92.06 204 LEU A C 1
ATOM 1583 O O . LEU A 1 204 ? -13.173 6.077 8.176 1.00 92.06 204 LEU A O 1
ATOM 1587 N N . VAL A 1 205 ? -13.205 5.576 10.385 1.00 93.06 205 VAL A N 1
ATOM 1588 C CA . VAL A 1 205 ? -12.757 6.879 10.874 1.00 93.06 205 VAL A CA 1
ATOM 1589 C C . VAL A 1 205 ? -11.314 6.818 11.364 1.00 93.06 205 VAL A C 1
ATOM 1591 O O . VAL A 1 205 ? -10.903 5.838 11.988 1.00 93.06 205 VAL A O 1
ATOM 1594 N N . ASN A 1 206 ? -10.548 7.874 11.094 1.00 94.88 206 ASN A N 1
ATOM 1595 C CA . ASN A 1 206 ? -9.229 8.073 11.692 1.00 94.88 206 ASN A CA 1
ATOM 1596 C C . ASN A 1 206 ? -9.332 8.577 13.150 1.00 94.88 206 ASN A C 1
ATOM 1598 O O . ASN A 1 206 ? -10.431 8.699 13.700 1.00 94.88 206 ASN A O 1
ATOM 1602 N N . ALA A 1 207 ? -8.197 8.886 13.790 1.00 94.06 207 ALA A N 1
ATOM 1603 C CA . ALA A 1 207 ? -8.172 9.361 15.178 1.00 94.06 207 ALA A CA 1
ATOM 1604 C C . ALA A 1 207 ? -8.940 10.684 15.393 1.00 94.06 207 ALA A C 1
ATOM 1606 O O . ALA A 1 207 ? -9.465 10.913 16.482 1.00 94.06 207 ALA A O 1
ATOM 1607 N N . ASP A 1 208 ? -9.076 11.504 14.346 1.00 93.31 208 ASP A N 1
ATOM 1608 C CA . ASP A 1 208 ? -9.854 12.750 14.355 1.00 93.31 208 ASP A CA 1
ATOM 1609 C C . ASP A 1 208 ? -11.356 12.530 14.084 1.00 93.31 208 ASP A C 1
ATOM 1611 O O . ASP A 1 208 ? -12.125 13.489 13.976 1.00 93.31 208 ASP A O 1
ATOM 1615 N N . GLY A 1 209 ? -11.804 11.279 13.937 1.00 91.62 209 GLY A N 1
ATOM 1616 C CA . GLY A 1 209 ? -13.190 10.954 13.599 1.00 91.62 209 GLY A CA 1
ATOM 1617 C C . GLY A 1 209 ? -13.554 11.230 12.134 1.00 91.62 209 GLY A C 1
ATOM 1618 O O . GLY A 1 209 ? -14.737 11.275 11.793 1.00 91.62 209 GLY A O 1
ATOM 1619 N N . GLN A 1 210 ? -12.567 11.442 11.261 1.00 93.56 210 GLN A N 1
ATOM 1620 C CA . GLN A 1 210 ? -12.773 11.750 9.848 1.00 93.56 210 GLN A CA 1
ATOM 1621 C C . GLN A 1 210 ? -12.785 10.470 9.017 1.00 93.56 210 GLN A C 1
ATOM 1623 O O . GLN A 1 210 ? -11.903 9.632 9.156 1.00 93.56 210 GLN A O 1
ATOM 1628 N N . THR A 1 211 ? -13.762 10.345 8.117 1.00 93.19 211 THR A N 1
ATOM 1629 C CA . THR A 1 211 ? -13.803 9.268 7.109 1.00 93.19 211 THR A CA 1
ATOM 1630 C C . THR A 1 211 ? -13.095 9.675 5.816 1.00 93.19 211 THR A C 1
ATOM 1632 O O . THR A 1 211 ? -12.836 10.860 5.583 1.00 93.19 211 THR A O 1
ATOM 1635 N N . PHE A 1 212 ? -12.899 8.720 4.897 1.00 93.62 212 PHE A N 1
ATOM 1636 C CA . PHE A 1 212 ? -12.439 8.974 3.522 1.00 93.62 212 PHE A CA 1
ATOM 1637 C C . PHE A 1 212 ? -13.134 10.181 2.868 1.00 93.62 212 PHE A C 1
ATOM 1639 O O . PHE A 1 212 ? -12.478 11.050 2.298 1.00 93.62 212 PHE A O 1
ATOM 1646 N N . ALA A 1 213 ? -14.463 10.259 2.985 1.00 92.38 213 ALA A N 1
ATOM 1647 C CA . ALA A 1 213 ? -15.251 11.322 2.371 1.00 92.38 213 ALA A CA 1
ATOM 1648 C C . ALA A 1 213 ? -14.979 12.708 2.981 1.00 92.38 213 ALA A C 1
ATOM 1650 O O . ALA A 1 213 ? -15.029 13.696 2.255 1.00 92.38 213 ALA A O 1
ATOM 1651 N N . HIS A 1 214 ? -14.674 12.785 4.282 1.00 93.19 214 HIS A N 1
ATOM 1652 C CA . HIS A 1 214 ? -14.358 14.047 4.960 1.00 93.19 214 HIS A CA 1
ATOM 1653 C C . HIS A 1 214 ? -13.017 14.634 4.500 1.00 93.19 214 HIS A C 1
ATOM 1655 O O . HIS A 1 214 ? -12.855 15.852 4.466 1.00 93.19 214 HIS A O 1
ATOM 1661 N N . LEU A 1 215 ? -12.058 13.777 4.132 1.00 93.31 215 LEU A N 1
ATOM 1662 C CA . LEU A 1 215 ? -10.730 14.199 3.682 1.00 93.31 215 LEU A CA 1
ATOM 1663 C C . LEU A 1 215 ? -10.701 14.690 2.227 1.00 93.31 215 LEU A C 1
ATOM 1665 O O . LEU A 1 215 ? -9.768 15.401 1.837 1.00 93.31 215 LEU A O 1
ATOM 1669 N N . LEU A 1 216 ? -11.711 14.350 1.422 1.00 92.31 216 LEU A N 1
ATOM 1670 C CA . LEU A 1 216 ? -11.813 14.830 0.049 1.00 92.31 216 LEU A CA 1
ATOM 1671 C C . LEU A 1 216 ? -12.110 16.335 0.031 1.00 92.31 216 LEU A C 1
ATOM 1673 O O . LEU A 1 216 ? -13.134 16.799 0.520 1.00 92.31 216 LEU A O 1
ATOM 1677 N N . LYS A 1 217 ? -11.205 17.117 -0.565 1.00 81.62 217 LYS A N 1
ATOM 1678 C CA . LYS A 1 217 ? -11.328 18.587 -0.588 1.00 81.62 217 LYS A CA 1
ATOM 1679 C C . LYS A 1 217 ? -12.213 19.077 -1.736 1.00 81.62 217 LYS A C 1
ATOM 1681 O O . LYS A 1 217 ? -13.037 19.963 -1.554 1.00 81.62 217 LYS A O 1
ATOM 1686 N N . SER A 1 218 ? -11.970 18.550 -2.935 1.00 83.88 218 SER A N 1
ATOM 1687 C CA . SER A 1 218 ? -12.479 19.105 -4.202 1.00 83.88 218 SER A CA 1
ATOM 1688 C C . SER A 1 218 ? -13.291 18.104 -5.019 1.00 83.88 218 SER A C 1
ATOM 1690 O O . SER A 1 218 ? -13.793 18.460 -6.076 1.00 83.88 218 SER A O 1
ATOM 1692 N N . GLN A 1 219 ? -13.373 16.858 -4.557 1.00 90.44 219 GLN A N 1
ATOM 1693 C CA . GLN A 1 219 ? -14.053 15.762 -5.238 1.00 90.44 219 GLN A CA 1
ATOM 1694 C C . GLN A 1 219 ? -15.080 15.159 -4.298 1.00 90.44 219 GLN A C 1
ATOM 1696 O O . GLN A 1 219 ? -14.882 15.135 -3.083 1.00 90.44 219 GLN A O 1
ATOM 1701 N N . LYS A 1 220 ? -16.163 14.637 -4.857 1.00 89.94 220 LYS A N 1
ATOM 1702 C CA . LYS A 1 220 ? -17.148 13.880 -4.086 1.00 89.94 220 LYS A CA 1
ATOM 1703 C C . LYS A 1 220 ? -16.880 12.380 -4.236 1.00 89.94 220 LYS A C 1
ATOM 1705 O O . LYS A 1 220 ? -16.480 11.942 -5.312 1.00 89.94 220 LYS A O 1
ATOM 1710 N N . PRO A 1 221 ? -17.158 11.550 -3.214 1.00 87.88 221 PRO A N 1
ATOM 1711 C CA . PRO A 1 221 ? -16.925 10.105 -3.298 1.00 87.88 221 PRO A CA 1
ATOM 1712 C C . PRO A 1 221 ? -17.581 9.430 -4.515 1.00 87.88 221 PRO A C 1
ATOM 1714 O O . PRO A 1 221 ? -16.982 8.545 -5.118 1.00 87.88 221 PRO A O 1
ATOM 1717 N N . HIS A 1 222 ? -18.781 9.876 -4.908 1.00 89.00 222 HIS A N 1
ATOM 1718 C CA . HIS A 1 222 ? -19.518 9.323 -6.051 1.00 89.00 222 HIS A CA 1
ATOM 1719 C C . HIS A 1 222 ? -18.913 9.676 -7.418 1.00 89.00 222 HIS A C 1
ATOM 1721 O O . HIS A 1 222 ? -19.201 8.995 -8.397 1.00 89.00 222 HIS A O 1
ATOM 1727 N N . GLU A 1 223 ? -18.084 10.720 -7.495 1.00 89.88 223 GLU A N 1
ATOM 1728 C CA . GLU A 1 223 ? -17.334 11.069 -8.711 1.00 89.88 223 GLU A CA 1
ATOM 1729 C C . GLU A 1 223 ? -16.144 10.118 -8.912 1.00 89.88 223 GLU A C 1
ATOM 1731 O O . GLU A 1 223 ? -15.692 9.914 -10.035 1.00 89.88 223 GLU A O 1
ATOM 1736 N N . LEU A 1 224 ? -15.639 9.523 -7.826 1.00 89.31 224 LEU A N 1
ATOM 1737 C CA . LEU A 1 224 ? -14.502 8.602 -7.850 1.00 89.31 224 LEU A CA 1
ATOM 1738 C C . LEU A 1 224 ? -14.950 7.156 -8.084 1.00 89.31 224 LEU A C 1
ATOM 1740 O O . LEU A 1 224 ? -14.341 6.428 -8.872 1.00 89.31 224 LEU A O 1
ATOM 1744 N N . VAL A 1 225 ? -16.001 6.727 -7.380 1.00 91.19 225 VAL A N 1
ATOM 1745 C CA . VAL A 1 225 ? -16.472 5.338 -7.352 1.00 91.19 225 VAL A CA 1
ATOM 1746 C C . VAL A 1 225 ? -17.971 5.258 -7.072 1.00 91.19 225 VAL A C 1
ATOM 1748 O O . VAL A 1 225 ? -18.553 6.121 -6.419 1.00 91.19 22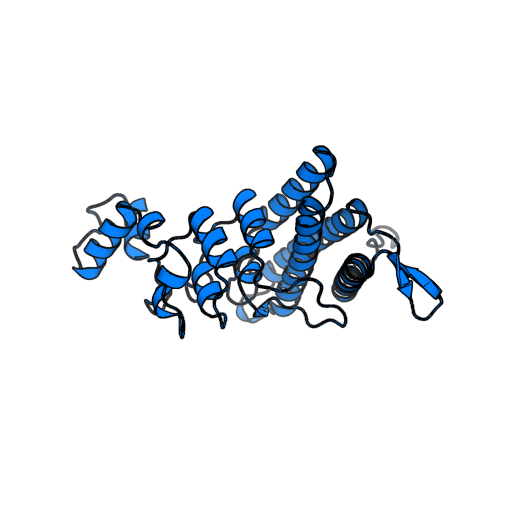5 VAL A O 1
ATOM 1751 N N . ASN A 1 226 ? -18.607 4.163 -7.494 1.00 90.12 226 ASN A N 1
ATOM 1752 C CA . ASN A 1 226 ? -19.974 3.870 -7.075 1.00 90.12 226 ASN A CA 1
ATOM 1753 C C . ASN A 1 226 ? -19.987 3.406 -5.606 1.00 90.12 226 ASN A C 1
ATOM 1755 O O . ASN A 1 226 ? -19.821 2.221 -5.324 1.00 90.12 226 ASN A O 1
ATOM 1759 N N . VAL A 1 227 ? -20.193 4.348 -4.682 1.00 87.69 227 VAL A N 1
ATOM 1760 C CA . VAL A 1 227 ? -20.216 4.123 -3.223 1.00 87.69 227 VAL A CA 1
ATOM 1761 C C . VAL A 1 227 ? -21.141 2.970 -2.825 1.00 87.69 227 VAL A C 1
ATOM 1763 O O . VAL A 1 227 ? -20.761 2.149 -1.994 1.00 87.69 227 VAL A O 1
ATOM 1766 N N . ALA A 1 228 ? -22.313 2.853 -3.460 1.00 86.94 228 ALA A N 1
ATOM 1767 C CA . ALA A 1 228 ? -23.307 1.831 -3.130 1.00 86.94 228 ALA A CA 1
ATOM 1768 C C . ALA A 1 228 ? -22.795 0.396 -3.348 1.00 86.94 228 ALA A C 1
ATOM 1770 O O . ALA A 1 228 ? -23.234 -0.525 -2.665 1.00 86.94 228 ALA A O 1
ATOM 1771 N N . ARG A 1 229 ? -21.833 0.198 -4.263 1.00 89.62 229 ARG A N 1
ATOM 1772 C CA . ARG A 1 229 ? -21.207 -1.111 -4.509 1.00 89.62 229 ARG A CA 1
ATOM 1773 C C . ARG A 1 229 ? -20.321 -1.569 -3.343 1.00 89.62 229 ARG A C 1
ATOM 1775 O O . ARG A 1 229 ? -20.111 -2.767 -3.182 1.00 89.62 229 ARG A O 1
ATOM 1782 N N . TYR A 1 230 ? -19.806 -0.635 -2.545 1.00 88.19 230 TYR A N 1
ATOM 1783 C CA . TYR A 1 230 ? -18.795 -0.907 -1.518 1.00 88.19 230 TYR A CA 1
ATOM 1784 C C . TYR A 1 230 ? -19.308 -0.714 -0.084 1.00 88.19 230 TYR A C 1
ATOM 1786 O O . TYR A 1 230 ? -18.611 -1.039 0.875 1.00 88.19 230 TYR A O 1
ATOM 1794 N N . THR A 1 231 ? -20.543 -0.241 0.093 1.00 86.69 231 THR A N 1
ATOM 1795 C CA . THR A 1 231 ? -21.204 -0.161 1.401 1.00 86.69 231 THR A CA 1
ATOM 1796 C C . THR A 1 231 ? -21.832 -1.501 1.776 1.00 86.69 231 THR A C 1
ATOM 1798 O O . THR A 1 231 ? -22.893 -1.865 1.270 1.00 86.69 231 THR A O 1
ATOM 1801 N N . LYS A 1 232 ? -21.194 -2.241 2.689 1.00 88.75 232 LYS A N 1
ATOM 1802 C CA . LYS A 1 232 ? -21.746 -3.494 3.230 1.00 88.75 232 LYS A CA 1
ATOM 1803 C C . LYS A 1 232 ? -22.872 -3.209 4.236 1.00 88.75 232 LYS A C 1
ATOM 1805 O O . LYS A 1 232 ? -22.909 -2.156 4.879 1.00 88.75 232 LYS A O 1
ATOM 1810 N N . LEU A 1 233 ? -23.769 -4.179 4.428 1.00 89.81 233 LEU A N 1
ATOM 1811 C CA . LEU A 1 233 ? -24.817 -4.091 5.454 1.00 89.81 233 LEU A CA 1
ATOM 1812 C C . LEU A 1 233 ? -24.218 -3.991 6.866 1.00 89.81 233 LEU A C 1
ATOM 1814 O O . LEU A 1 233 ? -24.689 -3.195 7.671 1.00 89.81 233 LEU A O 1
ATOM 1818 N N . SER A 1 234 ? -23.153 -4.749 7.145 1.00 90.81 234 SER A N 1
ATOM 1819 C CA . SER A 1 234 ? -22.445 -4.714 8.431 1.00 90.81 234 SER A CA 1
ATOM 1820 C C . SER A 1 234 ? -21.899 -3.321 8.751 1.00 90.81 234 SER A C 1
ATOM 1822 O O . SER A 1 234 ? -22.129 -2.809 9.842 1.00 90.81 234 SER A O 1
ATOM 1824 N N . CYS A 1 235 ? -21.253 -2.689 7.774 1.00 89.06 235 CYS A N 1
ATOM 1825 C CA . CYS A 1 235 ? -20.773 -1.309 7.821 1.00 89.06 235 CYS A CA 1
ATOM 1826 C C . CYS A 1 235 ? -21.906 -0.315 8.122 1.00 89.06 235 CYS A C 1
ATOM 1828 O O . CYS A 1 235 ? -21.836 0.487 9.053 1.00 89.06 235 CYS A O 1
ATOM 1830 N N . SER A 1 236 ? -23.028 -0.453 7.409 1.00 89.56 236 SER A N 1
ATOM 1831 C CA . SER A 1 236 ? -24.214 0.382 7.629 1.00 89.56 236 SER A CA 1
ATOM 1832 C C . SER A 1 236 ? -24.795 0.214 9.038 1.00 89.56 236 SER A C 1
ATOM 1834 O O . SER A 1 236 ? -25.151 1.208 9.669 1.00 89.56 236 SER A O 1
ATOM 1836 N N . ALA A 1 237 ? -24.858 -1.017 9.553 1.00 92.56 237 ALA A N 1
ATOM 1837 C CA . ALA A 1 237 ? -25.336 -1.304 10.903 1.00 92.56 237 ALA A CA 1
ATOM 1838 C C . ALA A 1 237 ? -24.403 -0.720 11.978 1.00 92.56 237 ALA A C 1
ATOM 1840 O O . ALA A 1 237 ? -24.877 -0.048 12.893 1.00 92.56 237 ALA A O 1
ATOM 1841 N N . ALA A 1 238 ? -23.087 -0.909 11.835 1.00 92.25 238 ALA A N 1
ATOM 1842 C CA . ALA A 1 238 ? -22.083 -0.329 12.727 1.00 92.25 238 ALA A CA 1
ATOM 1843 C C . ALA A 1 238 ? -22.193 1.201 12.786 1.00 92.25 238 ALA A C 1
ATOM 1845 O O . ALA A 1 238 ? -22.249 1.781 13.872 1.00 92.25 238 ALA A O 1
ATOM 1846 N N . ARG A 1 239 ? -22.342 1.845 11.625 1.00 89.00 239 ARG A N 1
ATOM 1847 C CA . ARG A 1 239 ? -22.534 3.294 11.532 1.00 89.00 239 ARG A CA 1
ATOM 1848 C C . ARG A 1 239 ? -23.797 3.768 12.250 1.00 89.00 239 ARG A C 1
ATOM 1850 O O . ARG A 1 239 ? -23.744 4.763 12.962 1.00 89.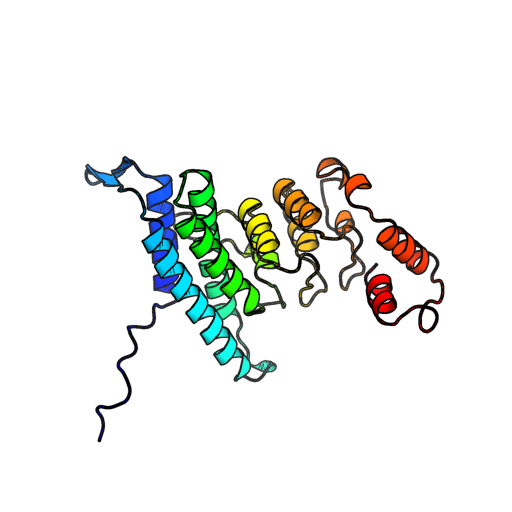00 239 ARG A O 1
ATOM 1857 N N . VAL A 1 240 ? -24.924 3.065 12.105 1.00 92.12 240 VAL A N 1
ATOM 1858 C CA . VAL A 1 240 ? -26.174 3.402 12.817 1.00 92.12 240 VAL A CA 1
ATOM 1859 C C . VAL A 1 240 ? -25.987 3.271 14.331 1.00 92.12 240 VAL A C 1
ATOM 1861 O O . VAL A 1 240 ? -26.354 4.183 15.071 1.00 92.12 240 VAL A O 1
ATOM 1864 N N . ILE A 1 241 ? -25.355 2.190 14.797 1.00 92.94 241 ILE A N 1
ATOM 1865 C CA . ILE A 1 241 ? -25.049 1.991 16.222 1.00 92.94 241 ILE A CA 1
ATOM 1866 C C . ILE A 1 241 ? -24.242 3.174 16.771 1.00 92.94 241 ILE A C 1
ATOM 1868 O O . ILE A 1 241 ? -24.578 3.717 17.826 1.00 92.94 241 ILE A O 1
ATOM 1872 N N . ARG A 1 242 ? -23.219 3.620 16.035 1.00 91.00 242 ARG A N 1
ATOM 1873 C CA . ARG A 1 242 ? -22.345 4.733 16.432 1.00 91.00 242 ARG A CA 1
ATOM 1874 C C . ARG A 1 242 ? -23.049 6.084 16.370 1.00 91.00 242 ARG A C 1
ATOM 1876 O O . ARG A 1 242 ? -22.977 6.843 17.336 1.00 91.00 242 ARG A O 1
ATOM 1883 N N . GLN A 1 243 ? -23.787 6.350 15.296 1.00 89.81 243 GLN A N 1
ATOM 1884 C CA . GLN A 1 243 ? -24.537 7.591 15.093 1.00 89.81 243 GLN A CA 1
ATOM 1885 C C . GLN A 1 243 ? -25.580 7.821 16.194 1.00 89.81 243 GLN A C 1
ATOM 1887 O O . GLN A 1 243 ? -25.690 8.930 16.715 1.00 89.81 243 GLN A O 1
ATOM 1892 N N . PHE A 1 244 ? -26.319 6.777 16.576 1.00 94.44 244 PHE A N 1
ATOM 1893 C CA . PHE A 1 244 ? -27.354 6.853 17.612 1.00 94.44 244 PHE A CA 1
ATOM 1894 C C . PHE A 1 244 ? -26.841 6.516 19.019 1.00 94.44 244 PHE A C 1
ATOM 1896 O O . PHE A 1 244 ? -27.633 6.467 19.957 1.00 94.44 244 PHE A O 1
ATOM 1903 N N . LYS A 1 245 ? -25.525 6.311 19.184 1.00 93.12 245 LYS A N 1
ATOM 1904 C CA . LYS A 1 245 ? -24.874 5.973 20.464 1.00 93.12 245 LYS A CA 1
ATOM 1905 C C . LYS A 1 245 ? -25.535 4.780 21.171 1.00 93.12 245 LYS A C 1
ATOM 1907 O O . LYS A 1 245 ? -25.657 4.765 22.395 1.00 93.12 245 LYS A O 1
ATOM 1912 N N . ILE A 1 246 ? -25.965 3.787 20.395 1.00 94.75 246 ILE A N 1
ATOM 1913 C CA . ILE A 1 246 ? -26.606 2.578 20.919 1.00 94.75 246 ILE A CA 1
ATOM 1914 C C . ILE A 1 246 ? -25.553 1.798 21.724 1.00 94.75 246 ILE A C 1
ATOM 1916 O O . ILE A 1 246 ? -24.465 1.550 21.199 1.00 94.75 246 ILE A O 1
ATOM 1920 N N . PRO A 1 247 ? -25.816 1.407 22.983 1.00 93.88 247 PRO A N 1
ATOM 1921 C CA . PRO A 1 247 ? -24.859 0.641 23.773 1.00 93.88 247 PRO A CA 1
ATOM 1922 C C . PRO A 1 247 ? -24.685 -0.763 23.180 1.00 93.88 247 PRO A C 1
ATOM 1924 O O . PRO A 1 247 ? -25.643 -1.525 23.094 1.00 93.88 247 PRO A O 1
ATOM 1927 N N . TYR A 1 248 ? -23.461 -1.104 22.768 1.00 93.88 248 TYR A N 1
ATOM 1928 C CA . TYR A 1 248 ? -23.147 -2.398 22.142 1.00 93.88 248 TYR A CA 1
ATOM 1929 C C . TYR A 1 248 ? -22.087 -3.218 22.892 1.00 93.88 248 TYR A C 1
ATOM 1931 O O . TYR A 1 248 ? -21.986 -4.423 22.672 1.00 93.88 248 TYR A O 1
ATOM 1939 N N . LYS A 1 249 ? -21.309 -2.602 23.791 1.00 93.00 249 LYS A N 1
ATOM 1940 C CA . LYS A 1 249 ? -20.273 -3.303 24.567 1.00 93.00 249 LYS A CA 1
ATOM 1941 C C . LYS A 1 249 ? -20.904 -4.341 25.498 1.00 93.00 249 LYS A C 1
ATOM 1943 O O . LYS A 1 249 ? -21.813 -4.006 26.252 1.00 93.00 249 LYS A O 1
ATOM 1948 N N . GLY A 1 250 ? -20.441 -5.584 25.428 1.00 93.19 250 GLY A N 1
ATOM 1949 C CA . GLY A 1 250 ? -21.005 -6.735 26.138 1.00 93.19 250 GLY A CA 1
ATOM 1950 C C . GLY A 1 250 ? -22.311 -7.283 25.548 1.00 93.19 250 GLY A C 1
ATOM 1951 O O . GLY A 1 250 ? -22.765 -8.338 25.983 1.00 93.19 250 GLY A O 1
ATOM 1952 N N . ALA A 1 251 ? -22.909 -6.606 24.560 1.00 93.56 251 ALA A N 1
ATOM 1953 C CA . ALA A 1 251 ? -24.129 -7.045 23.875 1.00 93.56 251 ALA A CA 1
ATOM 1954 C C . ALA A 1 251 ? -23.844 -7.751 22.539 1.00 93.56 251 ALA A C 1
ATOM 1956 O O . ALA A 1 251 ? -24.703 -8.454 22.009 1.00 93.56 251 ALA A O 1
ATOM 1957 N N . VAL A 1 252 ? -22.640 -7.572 21.991 1.00 93.06 252 VAL A N 1
ATOM 1958 C CA . VAL A 1 252 ? -22.166 -8.243 20.776 1.00 93.06 252 VAL A CA 1
ATOM 1959 C C . VAL A 1 252 ? -20.857 -8.988 21.062 1.00 93.06 252 VAL A C 1
ATOM 1961 O O . VAL A 1 252 ? -20.164 -8.657 22.023 1.00 93.06 252 VAL A O 1
ATOM 1964 N N . PRO A 1 253 ? -20.476 -9.986 20.243 1.00 94.25 253 PRO A N 1
ATOM 1965 C CA . PRO A 1 253 ? -19.161 -10.613 20.340 1.00 94.25 253 PRO A CA 1
ATOM 1966 C C . PRO A 1 253 ? -18.023 -9.583 20.315 1.00 94.25 253 PRO A C 1
ATOM 1968 O O . PRO A 1 253 ? -18.059 -8.648 19.517 1.00 94.25 253 PRO A O 1
ATOM 1971 N N . ALA A 1 254 ? -16.970 -9.802 21.109 1.00 88.81 254 ALA A N 1
ATOM 1972 C CA . ALA A 1 254 ? -15.838 -8.873 21.236 1.00 88.81 254 ALA A CA 1
ATOM 1973 C C . ALA A 1 254 ? -15.191 -8.492 19.887 1.00 88.81 254 ALA A C 1
ATOM 1975 O O . ALA A 1 254 ? -14.773 -7.354 19.692 1.00 88.81 254 ALA A O 1
ATOM 1976 N N . ALA A 1 255 ? -15.166 -9.419 18.922 1.00 86.25 255 ALA A N 1
ATOM 1977 C CA . ALA A 1 255 ? -14.665 -9.157 17.572 1.00 86.25 255 ALA A CA 1
ATOM 1978 C C . ALA A 1 255 ? -15.506 -8.126 16.789 1.00 86.25 255 ALA A C 1
ATOM 1980 O O . ALA A 1 255 ? -14.980 -7.446 15.912 1.00 86.25 255 ALA A O 1
ATOM 1981 N N . LEU A 1 256 ? -16.804 -7.999 17.089 1.00 90.38 256 LEU A N 1
ATOM 1982 C CA . LEU A 1 256 ? -17.681 -6.990 16.489 1.00 90.38 256 LEU A CA 1
ATOM 1983 C C . LEU A 1 256 ? -17.615 -5.654 17.228 1.00 90.38 256 LEU A C 1
ATOM 1985 O O . LEU A 1 256 ? -17.908 -4.626 16.627 1.00 90.38 256 LEU A O 1
ATOM 1989 N N . GLU A 1 257 ? -17.208 -5.635 18.499 1.00 92.06 257 GLU A N 1
ATOM 1990 C CA . GLU A 1 257 ? -17.055 -4.379 19.234 1.00 92.06 257 GLU A CA 1
ATOM 1991 C C . GLU A 1 257 ? -15.977 -3.487 18.617 1.00 92.06 257 GLU A C 1
ATOM 1993 O O . GLU A 1 257 ? -16.200 -2.286 18.461 1.00 92.06 257 GLU A O 1
ATOM 1998 N N . SER A 1 258 ? -14.835 -4.070 18.234 1.00 87.00 258 SER A N 1
ATOM 1999 C CA . SER A 1 258 ? -13.768 -3.347 17.534 1.00 87.00 258 SER A CA 1
ATOM 2000 C C . SER A 1 258 ? -14.230 -2.881 16.155 1.00 87.00 258 SER A C 1
ATOM 2002 O O . SER A 1 258 ? -14.031 -1.721 15.810 1.00 87.00 258 SER A O 1
ATOM 2004 N N . PHE A 1 259 ? -14.932 -3.738 15.407 1.00 88.94 259 PHE A N 1
ATOM 2005 C CA . PHE A 1 259 ? -15.513 -3.375 14.115 1.00 88.94 259 PHE A CA 1
ATOM 2006 C C . PHE A 1 259 ? -16.465 -2.176 14.231 1.00 88.94 259 PHE A C 1
ATOM 2008 O O . PHE A 1 259 ? -16.324 -1.213 13.481 1.00 88.94 259 PHE A O 1
ATOM 2015 N N . ILE A 1 260 ? -17.394 -2.193 15.194 1.00 90.81 260 ILE A N 1
ATOM 2016 C CA . ILE A 1 260 ? -18.328 -1.084 15.433 1.00 90.81 260 ILE A CA 1
ATOM 2017 C C . ILE A 1 260 ? -17.582 0.172 15.894 1.00 90.81 260 ILE A C 1
ATOM 2019 O O . ILE A 1 260 ? -17.926 1.268 15.466 1.00 90.81 260 ILE A O 1
ATOM 2023 N N . ALA A 1 261 ? -16.559 0.033 16.742 1.00 87.00 261 ALA A N 1
ATOM 2024 C CA . ALA A 1 261 ? -15.787 1.169 17.246 1.00 87.00 261 ALA A CA 1
ATOM 2025 C C . ALA A 1 261 ? -15.050 1.940 16.139 1.00 87.00 261 ALA A C 1
ATOM 2027 O O . ALA A 1 261 ? -14.866 3.147 16.277 1.00 87.00 261 ALA A O 1
ATOM 2028 N N . CYS A 1 262 ? -14.645 1.258 15.064 1.00 84.25 262 CYS A N 1
ATOM 2029 C CA . CYS A 1 262 ? -13.935 1.866 13.940 1.00 84.25 262 CYS A CA 1
ATOM 2030 C C . CYS A 1 262 ? -14.839 2.609 12.936 1.00 84.25 262 CYS A C 1
ATOM 2032 O O . CYS A 1 262 ? -14.301 3.214 12.011 1.00 84.25 262 CYS A O 1
ATOM 2034 N N . HIS A 1 263 ? -16.167 2.548 13.095 1.00 87.00 263 HIS A N 1
ATOM 2035 C CA . HIS A 1 263 ? -17.159 3.300 12.308 1.00 87.00 263 HIS A CA 1
ATOM 2036 C C . HIS A 1 263 ? -17.665 4.529 13.083 1.00 87.00 263 HIS A C 1
ATOM 2038 O O . HIS A 1 263 ? -18.351 5.379 12.478 1.00 87.00 263 HIS A O 1
#